Protein AF-A0A6S7JLN2-F1 (afdb_monomer_lite)

Radius of gyration: 27.9 Å; chains: 1; bounding box: 58×45×77 Å

Secondary structure (DSSP, 8-state):
-----------GGGS-SS-THHHHHH-SSHHHHHHHHIIIIIPPTT------TTTTS-S----HHHHHHHHHHHHHHT---EETTTT-PPEETTEE-SEEETTTTEEEEEE-HHHHT-TTTS-TTPBPTTT-SBHHHHHHHHHHHHHHHHTTT-EEEEEEHHHHHHHHHH-HHHHHHHHH----PPP-GGGGG-S----S--S--PPPTT-----------

pLDDT: mean 77.89, std 19.36, range [20.47, 96.56]

Organism: Paramuricea clavata (NCBI:txid317549)

Sequence (221 aa):
MWISFDVVALNFASCSVTSPTLTFEKCLTIASACNLVFLTNFLKENTIAILPPHCYHPGIKQSNNALKRLSYTAEKNDLYIQHKRNGGEKTVGQYSLDGYDEETHTAYEFHGCFWHGFLKCYARDTVNKVSENTMHDLHQAAMEKTQYLKDRGLHVVEMWECDMKKELQHDEDMKQYFEDYDVVDPLEPRHAFYGGRTNATKLFHECKEDEKIRHVVSAPK

Structure (mmCIF, N/CA/C/O backbone):
data_AF-A0A6S7JLN2-F1
#
_entry.id   AF-A0A6S7JLN2-F1
#
loop_
_atom_site.group_PDB
_atom_site.id
_atom_site.type_symbol
_atom_site.label_atom_id
_atom_site.label_alt_id
_atom_site.label_comp_id
_atom_site.label_asym_id
_atom_site.label_entity_id
_atom_site.label_seq_id
_atom_site.pdbx_PDB_ins_code
_atom_site.Cartn_x
_atom_site.Cartn_y
_atom_site.Cartn_z
_atom_site.occupancy
_atom_site.B_iso_or_equiv
_atom_site.auth_seq_id
_atom_site.auth_comp_id
_atom_site.auth_asym_id
_atom_site.auth_atom_id
_atom_site.pdbx_PDB_model_num
ATOM 1 N N . MET A 1 1 ? -29.190 13.120 11.783 1.00 28.33 1 MET A N 1
ATOM 2 C CA . MET A 1 1 ? -30.109 12.260 12.554 1.00 28.33 1 MET A CA 1
ATOM 3 C C . MET A 1 1 ? -29.589 12.223 13.980 1.00 28.33 1 MET A C 1
ATOM 5 O O . MET A 1 1 ? -28.596 11.562 14.243 1.00 28.33 1 MET A O 1
ATOM 9 N N . TRP A 1 2 ? -30.147 13.064 14.850 1.00 20.47 2 TRP A N 1
ATOM 10 C CA . TRP A 1 2 ? -29.725 13.159 16.246 1.00 20.47 2 TRP A CA 1
ATOM 11 C C . TRP A 1 2 ? -30.315 11.964 16.983 1.00 20.47 2 TRP A C 1
ATOM 13 O O . TRP A 1 2 ? -31.523 11.905 17.196 1.00 20.47 2 TRP A O 1
ATOM 23 N N . ILE A 1 3 ? -29.479 10.977 17.296 1.00 25.02 3 ILE A N 1
ATOM 24 C CA . ILE A 1 3 ? -29.878 9.888 18.181 1.00 25.02 3 ILE A CA 1
ATOM 25 C C . ILE A 1 3 ? -29.926 10.503 19.575 1.00 25.02 3 ILE A C 1
ATOM 27 O O . ILE A 1 3 ? -28.894 10.744 20.202 1.00 25.02 3 ILE A O 1
ATOM 31 N N . SER A 1 4 ? -31.141 10.831 20.010 1.00 23.09 4 SER A N 1
ATOM 32 C CA . SER A 1 4 ? -31.437 11.089 21.410 1.00 23.09 4 SER A CA 1
ATOM 33 C C . SER A 1 4 ? -31.076 9.808 22.153 1.00 23.09 4 SER A C 1
ATOM 35 O O . SER A 1 4 ? -31.782 8.806 22.059 1.00 23.09 4 SER A O 1
ATOM 37 N N . PHE A 1 5 ? -29.927 9.800 22.825 1.00 29.05 5 PHE A N 1
ATOM 38 C CA . PHE A 1 5 ? -29.695 8.833 23.883 1.00 29.05 5 PHE A CA 1
ATOM 39 C C . PHE A 1 5 ? -30.607 9.264 25.021 1.00 29.05 5 PHE A C 1
ATOM 41 O O . PHE A 1 5 ? -30.215 10.052 25.883 1.00 29.05 5 PHE A O 1
ATOM 48 N N . ASP A 1 6 ? -31.846 8.773 24.993 1.00 25.28 6 ASP A N 1
ATOM 49 C CA . ASP A 1 6 ? -32.590 8.605 26.226 1.00 25.28 6 ASP A CA 1
ATOM 50 C C . ASP A 1 6 ? -31.644 7.860 27.154 1.00 25.28 6 ASP A C 1
ATOM 52 O O . ASP A 1 6 ? -31.207 6.740 26.866 1.00 25.28 6 ASP A O 1
ATOM 56 N N . VAL A 1 7 ? -31.238 8.543 28.221 1.00 35.31 7 VAL A N 1
ATOM 57 C CA . VAL A 1 7 ? -30.534 7.942 29.341 1.00 35.31 7 VAL A CA 1
ATOM 58 C C . VAL A 1 7 ? -31.539 6.968 29.935 1.00 35.31 7 VAL A C 1
ATOM 60 O O . VAL A 1 7 ? -32.248 7.272 30.890 1.00 35.31 7 VAL A O 1
ATOM 63 N N . VAL A 1 8 ? -31.641 5.790 29.316 1.00 30.75 8 VAL A N 1
ATOM 64 C CA . VAL A 1 8 ? -32.123 4.590 29.965 1.00 30.75 8 VAL A CA 1
ATOM 65 C C . VAL A 1 8 ? -31.262 4.543 31.201 1.00 30.75 8 VAL A C 1
ATOM 67 O O . VAL A 1 8 ? -30.045 4.371 31.106 1.00 30.75 8 VAL A O 1
ATOM 70 N N . ALA A 1 9 ? -31.886 4.834 32.339 1.00 37.84 9 ALA A N 1
ATOM 71 C CA . ALA A 1 9 ? -31.310 4.596 33.636 1.00 37.84 9 ALA A CA 1
ATOM 72 C C . ALA A 1 9 ? -30.809 3.157 33.579 1.00 37.84 9 ALA A C 1
ATOM 74 O O . ALA A 1 9 ? -31.597 2.212 33.640 1.00 37.84 9 ALA A O 1
ATOM 75 N N . LEU A 1 10 ? -29.506 3.000 33.333 1.00 37.44 10 LEU A N 1
ATOM 76 C CA . LEU A 1 10 ? -28.810 1.743 33.482 1.00 37.44 10 LEU A CA 1
ATOM 77 C C . LEU A 1 10 ? -29.085 1.398 34.930 1.00 37.44 10 LEU A C 1
ATOM 79 O O . LEU A 1 10 ? -28.555 2.028 35.843 1.00 37.44 10 LEU A O 1
ATOM 83 N N . ASN A 1 11 ? -30.049 0.505 35.125 1.00 36.19 11 ASN A N 1
ATOM 84 C CA . ASN A 1 11 ? -30.464 0.054 36.428 1.00 36.19 11 ASN A CA 1
ATOM 85 C C . ASN A 1 11 ? -29.271 -0.742 36.956 1.00 36.19 11 ASN A C 1
ATOM 87 O O . ASN A 1 11 ? -29.181 -1.954 36.785 1.00 36.19 11 ASN A O 1
ATOM 91 N N . PHE A 1 12 ? -28.330 -0.041 37.594 1.00 39.66 12 PHE A N 1
ATOM 92 C CA . PHE A 1 12 ? -27.159 -0.607 38.267 1.00 39.66 12 PHE A CA 1
ATOM 93 C C . PHE A 1 12 ? -27.559 -1.604 39.373 1.00 39.66 12 PHE A C 1
ATOM 95 O O . PHE A 1 12 ? -26.699 -2.256 39.954 1.00 39.66 12 PHE A O 1
ATOM 102 N N . ALA A 1 13 ? -28.860 -1.770 39.633 1.00 37.09 13 ALA A N 1
ATOM 103 C CA . ALA A 1 13 ? -29.444 -2.784 40.497 1.00 37.09 13 ALA A CA 1
ATOM 104 C C . ALA A 1 13 ? -29.166 -4.235 40.056 1.00 37.09 13 ALA A C 1
ATOM 106 O O . ALA A 1 13 ? -29.230 -5.123 40.901 1.00 37.09 13 ALA A O 1
ATOM 107 N N . SER A 1 14 ? -28.851 -4.505 38.781 1.00 36.16 14 SER A N 1
ATOM 108 C CA . SER A 1 14 ? -28.530 -5.873 38.334 1.00 36.16 14 SER A CA 1
ATOM 109 C C . SER A 1 14 ? -27.047 -6.235 38.450 1.00 36.16 14 SER A C 1
ATOM 111 O O . SER A 1 14 ? -26.691 -7.394 38.246 1.00 36.16 14 SER A O 1
ATOM 113 N N . CYS A 1 15 ? -26.175 -5.283 38.799 1.00 37.69 15 CYS A N 1
ATOM 114 C CA . CYS A 1 15 ? -24.853 -5.628 39.299 1.00 37.69 15 CYS A CA 1
ATOM 115 C C . CYS A 1 15 ? -25.045 -6.144 40.722 1.00 37.69 15 CYS A C 1
ATOM 117 O O . CYS A 1 15 ? -25.168 -5.363 41.661 1.00 37.69 15 CYS A O 1
ATOM 119 N N . SER A 1 16 ? -25.033 -7.462 40.896 1.00 37.59 16 SER A N 1
ATOM 120 C CA . SER A 1 16 ? -24.937 -8.144 42.191 1.00 37.59 16 SER A CA 1
ATOM 121 C C . SER A 1 16 ? -23.573 -7.923 42.868 1.00 37.59 16 SER A C 1
ATOM 123 O O . SER A 1 16 ? -23.006 -8.824 43.478 1.00 37.59 16 SER A O 1
ATOM 125 N N . VAL A 1 17 ? -23.032 -6.710 42.761 1.00 41.47 17 VAL A N 1
ATOM 126 C CA . VAL A 1 17 ? -22.012 -6.176 43.648 1.00 41.47 17 VAL A CA 1
ATOM 127 C C . VAL A 1 17 ? -22.802 -5.424 44.699 1.00 41.47 17 VAL A C 1
ATOM 129 O O . VAL A 1 17 ? -23.437 -4.412 44.422 1.00 41.47 17 VAL A O 1
ATOM 132 N N . THR A 1 18 ? -22.827 -5.982 45.900 1.00 37.97 18 THR A N 1
ATOM 133 C CA . THR A 1 18 ? -23.433 -5.393 47.091 1.00 37.97 18 THR A CA 1
ATOM 134 C C . THR A 1 18 ? -23.190 -3.875 47.135 1.00 37.97 18 THR A C 1
ATOM 136 O O . THR A 1 18 ? -22.065 -3.435 47.366 1.00 37.97 18 THR A O 1
ATOM 139 N N . SER A 1 19 ? -24.258 -3.098 46.925 1.00 40.59 19 SER A N 1
ATOM 140 C CA . SER A 1 19 ? -24.365 -1.626 46.951 1.00 40.59 19 SER A CA 1
ATOM 141 C C . SER A 1 19 ? -24.100 -0.860 45.622 1.00 40.59 19 SER A C 1
ATOM 143 O O . SER A 1 19 ? -22.969 -0.805 45.139 1.00 40.59 19 SER A O 1
ATOM 145 N N . PRO A 1 20 ? -25.117 -0.155 45.070 1.00 45.88 20 PRO A N 1
ATOM 146 C CA . PRO A 1 20 ? -24.974 0.770 43.929 1.00 45.88 20 PRO A CA 1
ATOM 147 C C . PRO A 1 20 ? -24.031 1.956 44.196 1.00 45.88 20 PRO A C 1
ATOM 149 O O . PRO A 1 20 ? -23.558 2.616 43.274 1.00 45.88 20 PRO A O 1
ATOM 152 N N . THR A 1 21 ? -23.761 2.241 45.469 1.00 49.34 21 THR A N 1
ATOM 153 C CA . THR A 1 21 ? -22.841 3.285 45.933 1.00 49.34 21 THR A CA 1
ATOM 154 C C . THR A 1 21 ? -21.383 2.976 45.598 1.00 49.34 21 THR A C 1
ATOM 156 O O . THR A 1 21 ? -20.615 3.895 45.325 1.00 49.34 21 THR A O 1
ATOM 159 N N . LEU A 1 22 ? -2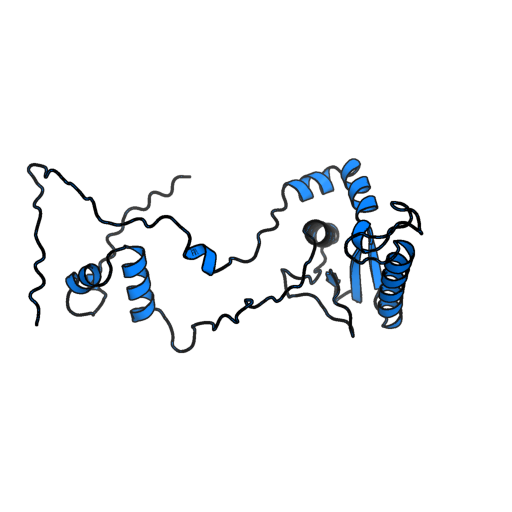1.005 1.695 45.517 1.00 50.03 22 LEU A N 1
ATOM 160 C CA . LEU A 1 22 ? -19.613 1.293 45.305 1.00 50.03 22 LEU A CA 1
ATOM 161 C C . LEU A 1 22 ? -19.088 1.652 43.905 1.00 50.03 22 LEU A C 1
ATOM 163 O O . LEU A 1 22 ? -17.891 1.882 43.725 1.00 50.03 22 LEU A O 1
ATOM 167 N N . THR A 1 23 ? -19.969 1.680 42.899 1.00 53.66 23 THR A N 1
ATOM 168 C CA . THR A 1 23 ? -19.584 1.985 41.516 1.00 53.66 23 THR A CA 1
ATOM 169 C C . THR A 1 23 ? -19.177 3.448 41.380 1.00 53.66 23 THR A C 1
ATOM 171 O O . THR A 1 23 ? -18.144 3.724 40.784 1.00 53.66 23 THR A O 1
ATOM 174 N N . PHE A 1 24 ? -19.911 4.379 41.994 1.00 57.00 24 PHE A N 1
ATOM 175 C CA . PHE A 1 24 ? -19.565 5.806 41.972 1.00 57.00 24 PHE A CA 1
ATOM 176 C C . PHE A 1 24 ? -18.435 6.177 42.946 1.00 57.00 24 PHE A C 1
ATOM 178 O O . PHE A 1 24 ? -17.744 7.165 42.719 1.00 57.00 24 PHE A O 1
ATOM 185 N N . GLU A 1 25 ? -18.191 5.374 43.989 1.00 61.84 25 GLU A N 1
ATOM 186 C CA . GLU A 1 25 ? -17.000 5.516 44.843 1.00 61.84 25 GLU A CA 1
ATOM 187 C C . GLU A 1 25 ? -15.704 5.119 44.120 1.00 61.84 25 GLU A C 1
ATOM 189 O O . GLU A 1 25 ? -14.660 5.732 44.338 1.00 61.84 25 GLU A O 1
ATOM 194 N N . LYS A 1 26 ? -15.751 4.099 43.251 1.00 63.56 26 LYS A N 1
ATOM 195 C CA . LYS A 1 26 ? -14.571 3.594 42.524 1.00 63.56 26 LYS A CA 1
ATOM 196 C C . LYS A 1 26 ? -14.386 4.215 41.139 1.00 63.56 26 LYS A C 1
ATOM 198 O O . LYS A 1 26 ? -13.261 4.263 40.642 1.00 63.56 26 LYS A O 1
ATOM 203 N N . CYS A 1 27 ? -15.463 4.678 40.511 1.00 70.44 27 CYS A N 1
ATOM 204 C CA . CYS A 1 27 ? -15.465 5.181 39.143 1.00 70.44 27 CYS A CA 1
ATOM 205 C C . CYS A 1 27 ? -15.955 6.632 39.109 1.00 70.44 27 CYS A C 1
ATOM 207 O O . CYS A 1 27 ? -17.150 6.901 39.168 1.00 70.44 27 CYS A O 1
ATOM 209 N N . LEU A 1 28 ? -15.021 7.573 38.945 1.00 70.94 28 LEU A N 1
ATOM 210 C CA . LEU A 1 28 ? -15.327 9.008 38.827 1.00 70.94 28 LEU A CA 1
ATOM 211 C C . LEU A 1 28 ? -15.995 9.380 37.493 1.00 70.94 28 LEU A C 1
ATOM 213 O O . LEU A 1 28 ? -16.620 10.430 37.378 1.00 70.94 28 LEU A O 1
ATOM 217 N N . THR A 1 29 ? -15.848 8.541 36.466 1.00 67.31 29 THR A N 1
ATOM 218 C CA . THR A 1 29 ? -16.372 8.802 35.121 1.00 67.31 29 THR A CA 1
ATOM 219 C C . THR A 1 29 ? -17.320 7.696 34.676 1.00 67.31 29 THR A C 1
ATOM 221 O O . THR A 1 29 ? -17.136 6.528 35.025 1.00 67.31 29 THR A O 1
ATOM 224 N N . ILE A 1 30 ? -18.296 8.054 33.835 1.00 73.69 30 ILE A N 1
ATOM 225 C CA . ILE A 1 30 ? -19.209 7.092 33.194 1.00 73.69 30 ILE A CA 1
ATOM 226 C C . ILE A 1 30 ? -18.406 6.032 32.431 1.00 73.69 30 ILE A C 1
ATOM 228 O O . ILE A 1 30 ? -18.684 4.846 32.556 1.00 73.69 30 ILE A O 1
ATOM 232 N N . ALA A 1 31 ? -17.348 6.437 31.720 1.00 73.88 31 ALA A N 1
ATOM 233 C CA . ALA A 1 31 ? -16.459 5.509 31.024 1.00 73.88 31 ALA A CA 1
ATOM 234 C C . ALA A 1 31 ? -15.811 4.486 31.977 1.00 73.88 31 ALA A C 1
ATOM 236 O O . ALA A 1 31 ? -15.748 3.302 31.656 1.00 73.88 31 ALA A O 1
ATOM 237 N N . SER A 1 32 ? -15.373 4.917 33.166 1.00 73.19 32 SER A N 1
ATOM 238 C CA . 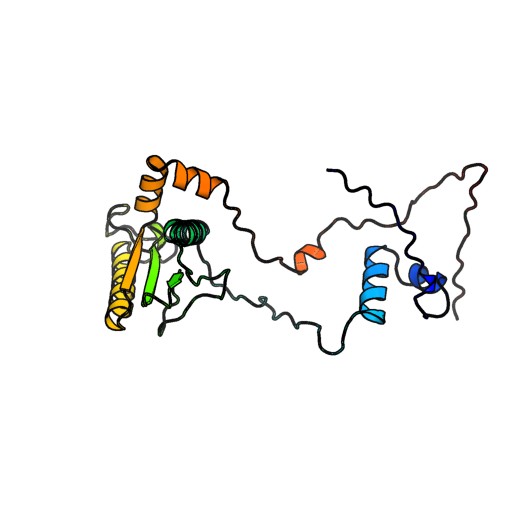SER A 1 32 ? -14.810 4.019 34.180 1.00 73.19 32 SER A CA 1
ATOM 239 C C . SER A 1 32 ? -15.859 3.050 34.729 1.00 73.19 32 SER A C 1
ATOM 241 O O . SER A 1 32 ? -15.564 1.863 34.858 1.00 73.19 32 SER A O 1
ATOM 243 N N . ALA A 1 33 ? -17.086 3.522 34.975 1.00 78.75 33 ALA A N 1
ATOM 244 C CA . ALA A 1 33 ? -18.186 2.678 35.436 1.00 78.75 33 ALA A CA 1
ATOM 245 C C . ALA A 1 33 ? -18.573 1.630 34.380 1.00 78.75 33 ALA A C 1
ATOM 247 O O . ALA A 1 33 ? -18.658 0.444 34.695 1.00 78.75 33 ALA A O 1
ATOM 248 N N . CYS A 1 34 ? -18.727 2.042 33.116 1.00 78.56 34 CYS A N 1
ATOM 249 C CA . CYS A 1 34 ? -19.003 1.137 32.000 1.00 78.56 34 CYS A CA 1
ATOM 250 C C . CYS A 1 34 ? -17.890 0.096 31.825 1.00 78.56 34 CYS A C 1
ATOM 252 O O . CYS A 1 34 ? -18.183 -1.088 31.669 1.00 78.56 34 CYS A O 1
ATOM 254 N N . ASN A 1 35 ? -16.620 0.511 31.905 1.00 81.38 35 ASN A N 1
ATOM 255 C CA . ASN A 1 35 ? -15.489 -0.410 31.808 1.00 81.38 35 ASN A CA 1
ATOM 256 C C . ASN A 1 35 ? -15.470 -1.414 32.973 1.00 81.38 35 ASN A C 1
ATOM 258 O O . ASN A 1 35 ? -15.266 -2.601 32.749 1.00 81.38 35 ASN A O 1
ATOM 262 N N . LEU A 1 36 ? -15.741 -0.977 34.208 1.00 81.38 36 LEU A N 1
ATOM 263 C CA . LEU A 1 36 ? -15.809 -1.871 35.369 1.00 81.38 36 LEU A CA 1
ATOM 264 C C . LEU A 1 36 ? -16.924 -2.915 35.221 1.00 81.38 36 LEU A C 1
ATOM 266 O O . LEU A 1 36 ? -16.703 -4.097 35.483 1.00 81.38 36 LEU A O 1
ATOM 270 N N . VAL A 1 37 ? -18.109 -2.487 34.781 1.00 83.50 37 VAL A N 1
ATOM 271 C CA . VAL A 1 37 ? -19.247 -3.377 34.510 1.00 83.50 37 VAL A CA 1
ATOM 272 C C . VAL A 1 37 ? -18.896 -4.382 33.413 1.00 83.50 37 VAL A C 1
ATOM 274 O O . VAL A 1 37 ? -19.158 -5.571 33.577 1.00 83.50 37 VAL A O 1
ATOM 277 N N . PHE A 1 38 ? -18.260 -3.934 32.327 1.00 82.06 38 PHE A N 1
ATOM 278 C CA . PHE A 1 38 ? -17.800 -4.812 31.253 1.00 82.06 38 PHE A CA 1
ATOM 279 C C . PHE A 1 38 ? -16.799 -5.859 31.756 1.00 82.06 38 PHE A C 1
ATOM 281 O O . PHE A 1 38 ? -17.017 -7.053 31.557 1.00 82.06 38 PHE A O 1
ATOM 288 N N . LEU A 1 39 ? -15.755 -5.427 32.470 1.00 79.06 39 LEU A N 1
ATOM 289 C CA . LEU A 1 39 ? -14.717 -6.307 33.018 1.00 79.06 39 LEU A CA 1
ATOM 290 C C . LEU A 1 39 ? -15.262 -7.329 34.024 1.00 79.06 39 LEU A C 1
ATOM 292 O O . LEU A 1 39 ? -14.720 -8.424 34.119 1.00 79.06 39 LEU A O 1
ATOM 296 N N . THR A 1 40 ? -16.312 -6.977 34.769 1.00 80.19 40 THR A N 1
ATOM 297 C CA . THR A 1 40 ? -16.855 -7.825 35.843 1.00 80.19 40 THR A CA 1
ATOM 298 C C . THR A 1 40 ? -17.925 -8.793 35.338 1.00 80.19 40 THR A C 1
ATOM 300 O O . THR A 1 40 ? -17.965 -9.937 35.776 1.00 80.19 40 THR A O 1
ATOM 303 N N . ASN A 1 41 ? -18.798 -8.343 34.429 1.00 83.06 41 ASN A N 1
ATOM 304 C CA . ASN A 1 41 ? -20.003 -9.092 34.057 1.00 83.06 41 ASN A CA 1
ATOM 305 C C . ASN A 1 41 ? -19.967 -9.674 32.638 1.00 83.06 41 ASN A C 1
ATOM 307 O O . ASN A 1 41 ? -20.717 -10.605 32.354 1.00 83.06 41 ASN A O 1
ATOM 311 N N . PHE A 1 42 ? -19.163 -9.112 31.729 1.00 82.69 42 PHE A N 1
ATOM 312 C CA . PHE A 1 42 ? -19.243 -9.424 30.295 1.00 82.69 42 PHE A CA 1
ATOM 313 C C . PHE A 1 42 ? -17.933 -9.941 29.693 1.00 82.69 42 PHE A C 1
ATOM 315 O O . PHE A 1 42 ? -17.969 -10.639 28.676 1.00 82.69 42 PHE A O 1
ATOM 322 N N . LEU A 1 43 ? -16.782 -9.620 30.290 1.00 84.75 43 LEU A N 1
ATOM 323 C CA . LEU A 1 43 ? -15.492 -10.089 29.805 1.00 84.75 43 LEU A CA 1
ATOM 324 C C . LEU A 1 43 ? -15.347 -11.596 30.059 1.00 84.75 43 LEU A C 1
ATOM 326 O O . LEU A 1 43 ? -15.362 -12.057 31.197 1.00 84.75 43 LEU A O 1
ATOM 330 N N . LYS A 1 44 ? -15.180 -12.360 28.979 1.00 88.25 44 LYS A N 1
ATOM 331 C CA . LYS A 1 44 ? -14.924 -13.800 29.044 1.00 88.25 44 LYS A CA 1
ATOM 332 C C . LYS A 1 44 ? -13.462 -14.060 29.416 1.00 88.25 44 LYS A C 1
ATOM 334 O O . LYS A 1 44 ? -12.569 -13.275 29.092 1.00 88.25 44 LYS A O 1
ATOM 339 N N . GLU A 1 45 ? -13.204 -15.183 30.079 1.00 83.56 45 GLU A N 1
ATOM 340 C CA . GLU A 1 45 ? -11.834 -15.585 30.400 1.00 83.56 45 GLU A CA 1
ATOM 341 C C . GLU A 1 45 ? -10.985 -15.724 29.129 1.00 83.56 45 GLU A C 1
ATOM 343 O O . GLU A 1 45 ? -11.445 -16.232 28.107 1.00 83.56 45 GLU A O 1
ATOM 348 N N . ASN A 1 46 ? -9.728 -15.276 29.206 1.00 80.31 46 ASN A N 1
ATOM 349 C CA . ASN A 1 46 ? -8.731 -15.382 28.135 1.00 80.31 46 ASN A CA 1
ATOM 350 C C . ASN A 1 46 ? -9.106 -14.703 26.801 1.00 80.31 46 ASN A C 1
ATOM 352 O O . ASN A 1 46 ? -8.529 -15.033 25.769 1.00 80.31 46 ASN A O 1
ATOM 356 N N . THR A 1 47 ? -10.027 -13.728 26.798 1.00 82.50 47 THR A N 1
ATOM 357 C CA . THR A 1 47 ? -10.384 -12.977 25.575 1.00 82.50 47 THR A CA 1
ATOM 358 C C . THR A 1 47 ? -9.711 -11.610 25.451 1.00 82.50 47 THR A C 1
ATOM 360 O O . THR A 1 47 ? -9.992 -10.877 24.504 1.00 82.50 47 THR A O 1
ATOM 363 N N . ILE A 1 48 ? -8.839 -11.228 26.390 1.00 78.44 48 ILE A N 1
ATOM 364 C CA . ILE A 1 48 ? -8.053 -9.994 26.261 1.00 78.44 48 ILE A CA 1
ATOM 365 C C . ILE A 1 48 ? -6.907 -10.247 25.282 1.00 78.44 48 ILE A C 1
ATOM 367 O O . ILE A 1 48 ? -6.015 -11.052 25.537 1.00 78.44 48 ILE A O 1
ATOM 371 N N . ALA A 1 49 ? -6.920 -9.517 24.172 1.00 70.06 49 ALA A N 1
ATOM 372 C CA . ALA A 1 49 ? -5.871 -9.585 23.172 1.00 70.06 49 ALA A CA 1
ATOM 373 C C . ALA A 1 49 ? -4.598 -8.886 23.692 1.00 70.06 49 ALA A C 1
ATOM 375 O O . ALA A 1 49 ? -4.635 -7.709 24.061 1.00 70.06 49 ALA A O 1
ATOM 376 N N . ILE A 1 50 ? -3.463 -9.593 23.712 1.00 72.50 50 ILE A N 1
ATOM 377 C CA . ILE A 1 50 ? -2.167 -9.001 24.067 1.00 72.50 50 ILE A CA 1
ATOM 378 C C . ILE A 1 50 ? -1.653 -8.235 22.851 1.00 72.50 50 ILE A C 1
ATOM 380 O O . ILE A 1 50 ? -1.220 -8.829 21.867 1.00 72.50 50 ILE A O 1
ATOM 384 N N . LEU A 1 51 ? -1.694 -6.906 22.922 1.00 63.22 51 LEU A N 1
ATOM 385 C CA . LEU A 1 51 ? -1.152 -6.055 21.869 1.00 63.22 51 LEU A CA 1
ATOM 386 C C . LEU A 1 51 ? 0.385 -6.093 21.917 1.00 63.22 51 LEU A C 1
ATOM 388 O O . LEU A 1 51 ? 0.961 -5.655 22.918 1.00 63.22 51 LEU A O 1
ATOM 392 N N . PRO A 1 52 ? 1.075 -6.563 20.863 1.00 66.94 52 PRO A N 1
ATOM 393 C CA . PRO A 1 52 ? 2.526 -6.445 20.792 1.00 66.94 52 PRO A CA 1
ATOM 394 C C . PRO A 1 52 ? 2.943 -4.961 20.674 1.00 66.94 52 PRO A C 1
ATOM 396 O O . PRO A 1 52 ? 2.125 -4.121 20.279 1.00 66.94 52 PRO A O 1
ATOM 399 N N . PRO A 1 53 ? 4.214 -4.609 20.964 1.00 57.69 53 PRO A N 1
ATOM 400 C CA . PRO A 1 53 ? 4.719 -3.226 20.955 1.00 57.69 53 PRO A CA 1
ATOM 401 C C . PRO A 1 53 ? 4.517 -2.441 19.644 1.00 57.69 53 PRO A C 1
ATOM 403 O O . PRO A 1 53 ? 4.651 -1.220 19.643 1.00 57.69 53 PRO A O 1
ATOM 406 N N . HIS A 1 54 ? 4.156 -3.117 18.548 1.00 56.59 54 HIS A N 1
ATOM 407 C CA . HIS A 1 54 ? 3.919 -2.537 17.221 1.00 56.59 54 HIS A CA 1
ATOM 408 C C . HIS A 1 54 ? 2.538 -2.879 16.636 1.00 56.59 54 HIS A C 1
ATOM 410 O O . HIS A 1 54 ? 2.349 -2.790 15.424 1.00 56.59 54 HIS A O 1
ATOM 416 N N . CYS A 1 55 ? 1.576 -3.270 17.484 1.00 58.16 55 CYS A N 1
ATOM 417 C CA . CYS A 1 55 ? 0.265 -3.782 17.066 1.00 58.16 55 CYS A CA 1
ATOM 418 C C . CYS A 1 55 ? 0.378 -5.025 16.153 1.00 58.16 55 CYS A C 1
ATOM 420 O O . CYS A 1 55 ? 1.462 -5.537 15.884 1.00 58.16 55 CYS A O 1
ATOM 422 N N . TYR A 1 56 ? -0.755 -5.558 15.690 1.00 58.53 56 TYR A N 1
ATOM 423 C CA . TYR A 1 56 ? -0.788 -6.785 14.877 1.00 58.53 56 TYR A CA 1
ATOM 424 C C . TYR A 1 56 ? -0.270 -6.621 13.435 1.00 58.53 56 TYR A C 1
ATOM 426 O O . TYR A 1 56 ? -0.280 -7.588 12.683 1.00 58.53 56 TYR A O 1
ATOM 434 N N . HIS A 1 57 ? 0.166 -5.423 13.028 1.00 55.56 57 HIS A N 1
ATOM 435 C CA . HIS A 1 57 ? 0.543 -5.127 11.642 1.00 55.56 57 HIS A CA 1
ATOM 436 C C . HIS A 1 57 ? 1.845 -4.313 11.607 1.00 55.56 57 HIS A C 1
ATOM 438 O O . HIS A 1 57 ? 1.804 -3.081 11.571 1.00 55.56 57 HIS A O 1
ATOM 444 N N . PRO A 1 58 ? 3.014 -4.970 11.636 1.00 48.09 58 PRO A N 1
ATOM 445 C CA . PRO A 1 58 ? 4.285 -4.270 11.564 1.00 48.09 58 PRO A CA 1
ATOM 446 C C . PRO A 1 58 ? 4.486 -3.690 10.159 1.00 48.09 58 PRO A C 1
ATOM 448 O O . PRO A 1 58 ? 4.547 -4.427 9.185 1.00 48.09 58 PRO A O 1
ATOM 451 N N . GLY A 1 59 ? 4.613 -2.364 10.061 1.00 53.97 59 GLY A N 1
ATOM 452 C CA . GLY A 1 59 ? 5.487 -1.668 9.102 1.00 53.97 59 GLY A CA 1
ATOM 453 C C . GLY A 1 59 ? 5.226 -1.773 7.592 1.00 53.97 59 GLY A C 1
ATOM 454 O O . GLY A 1 59 ? 5.854 -1.020 6.851 1.00 53.97 59 GLY A O 1
ATOM 455 N N . ILE A 1 60 ? 4.327 -2.634 7.113 1.00 56.12 60 ILE A N 1
ATOM 456 C CA . ILE A 1 60 ? 4.027 -2.759 5.683 1.00 56.12 60 ILE A CA 1
ATOM 457 C C . ILE A 1 60 ? 3.280 -1.502 5.244 1.00 56.12 60 ILE A C 1
ATOM 459 O O . ILE A 1 60 ? 2.149 -1.252 5.668 1.00 56.12 60 ILE A O 1
ATOM 463 N N . LYS A 1 61 ? 3.917 -0.668 4.427 1.00 64.06 61 LYS A N 1
ATOM 464 C CA . LYS A 1 61 ? 3.317 0.554 3.889 1.00 64.06 61 LYS A CA 1
ATOM 465 C C . LYS A 1 61 ? 2.760 0.249 2.506 1.00 64.06 61 LYS A C 1
ATOM 467 O O . LYS A 1 61 ? 3.518 0.191 1.548 1.00 64.06 61 LYS A O 1
ATOM 472 N N . GLN A 1 62 ? 1.444 0.106 2.417 1.00 71.00 62 GLN A N 1
ATOM 473 C CA . GLN A 1 62 ? 0.743 0.110 1.139 1.00 71.00 62 GLN A CA 1
ATOM 474 C C . GLN A 1 62 ? 0.259 1.534 0.858 1.00 71.00 62 GLN A C 1
ATOM 476 O O . GLN A 1 62 ? -0.157 2.241 1.779 1.00 71.00 62 GLN A O 1
ATOM 481 N N . SER A 1 63 ? 0.329 1.980 -0.395 1.00 81.81 63 SER A N 1
ATOM 482 C CA . SER A 1 63 ? -0.158 3.315 -0.750 1.00 81.81 63 SER A CA 1
ATOM 483 C C . SER A 1 63 ? -1.692 3.358 -0.796 1.00 81.81 63 SER A C 1
ATOM 485 O O . SER A 1 63 ? -2.332 2.422 -1.275 1.00 81.81 63 SER A O 1
ATOM 487 N N . ASN A 1 64 ? -2.295 4.469 -0.358 1.00 85.81 64 ASN A N 1
ATOM 488 C CA . ASN A 1 64 ? -3.748 4.666 -0.467 1.00 85.81 64 ASN A CA 1
ATOM 489 C C . ASN A 1 64 ? -4.223 4.605 -1.926 1.00 85.81 64 ASN A C 1
ATOM 491 O O . ASN A 1 64 ? -5.309 4.109 -2.201 1.00 85.81 64 ASN A O 1
ATOM 495 N N . ASN A 1 65 ? -3.390 5.063 -2.864 1.00 88.25 65 ASN A N 1
ATOM 496 C CA . ASN A 1 65 ? -3.679 4.984 -4.294 1.00 88.25 65 ASN A CA 1
ATOM 497 C C . ASN A 1 65 ? -3.690 3.537 -4.804 1.00 88.25 65 ASN A C 1
ATOM 499 O O . ASN A 1 65 ? -4.574 3.192 -5.581 1.00 88.25 65 ASN A O 1
ATOM 503 N N . ALA A 1 66 ? -2.763 2.690 -4.339 1.00 89.38 66 ALA A N 1
ATOM 504 C CA . ALA A 1 66 ? -2.770 1.262 -4.657 1.00 89.38 66 ALA A CA 1
ATOM 505 C C . ALA A 1 66 ? -4.058 0.604 -4.154 1.00 89.38 66 ALA A C 1
ATOM 507 O O . ALA A 1 66 ? -4.736 -0.062 -4.924 1.00 89.38 66 ALA A O 1
ATOM 508 N N . LEU A 1 67 ? -4.441 0.864 -2.899 1.00 89.88 67 LEU A N 1
ATOM 509 C CA . LEU A 1 67 ? -5.691 0.353 -2.330 1.00 89.88 67 LEU A CA 1
ATOM 510 C C . LEU A 1 67 ? -6.910 0.774 -3.153 1.00 89.88 67 LEU A C 1
ATOM 512 O O . LEU A 1 67 ? -7.688 -0.082 -3.555 1.00 89.88 67 LEU A O 1
ATOM 516 N N . LYS A 1 68 ? -7.047 2.069 -3.465 1.00 91.75 68 LYS A N 1
ATOM 517 C CA . LYS A 1 68 ? -8.153 2.577 -4.292 1.00 91.75 68 LYS A CA 1
ATOM 518 C C . LYS A 1 68 ? -8.188 1.915 -5.667 1.00 91.75 68 LYS A C 1
ATOM 520 O O . LYS A 1 68 ? -9.250 1.503 -6.123 1.00 91.75 68 LYS A O 1
ATOM 525 N N . ARG A 1 69 ? -7.028 1.770 -6.316 1.00 92.44 69 ARG A N 1
ATOM 526 C CA . ARG A 1 69 ? -6.932 1.134 -7.634 1.00 92.44 69 ARG A CA 1
ATOM 527 C C . ARG A 1 69 ? -7.320 -0.341 -7.592 1.00 92.44 69 ARG A C 1
ATOM 529 O O . ARG A 1 69 ? -8.032 -0.789 -8.489 1.00 92.44 69 ARG A O 1
ATOM 536 N N . LEU A 1 70 ? -6.869 -1.080 -6.581 1.00 92.75 70 LEU A N 1
ATOM 537 C CA . LEU A 1 70 ? -7.198 -2.495 -6.416 1.00 92.75 70 LEU A CA 1
ATOM 538 C C . LEU A 1 70 ? -8.691 -2.679 -6.147 1.00 92.75 70 LEU A C 1
ATOM 540 O O . LEU A 1 70 ? -9.315 -3.484 -6.826 1.00 92.75 70 LEU A O 1
ATOM 544 N N . SER A 1 71 ? -9.275 -1.882 -5.249 1.00 92.12 71 SER A N 1
ATOM 545 C CA . SER A 1 71 ? -10.711 -1.929 -4.948 1.00 92.12 71 SER A CA 1
ATOM 546 C C . SER A 1 71 ? -11.568 -1.599 -6.171 1.00 92.12 71 SER A C 1
ATOM 548 O O . SER A 1 71 ? -12.479 -2.351 -6.500 1.00 92.12 71 SER A O 1
ATOM 550 N N . TYR A 1 72 ? -11.211 -0.552 -6.923 1.00 92.81 72 TYR A N 1
ATOM 551 C CA . TYR A 1 72 ? -11.887 -0.221 -8.180 1.00 92.81 72 TYR A CA 1
ATOM 552 C C . TYR A 1 72 ? -11.792 -1.359 -9.210 1.00 92.81 72 TYR A C 1
ATOM 554 O O . TYR A 1 72 ? -12.765 -1.678 -9.883 1.00 92.81 72 TYR A O 1
ATOM 562 N N . THR A 1 73 ? -10.621 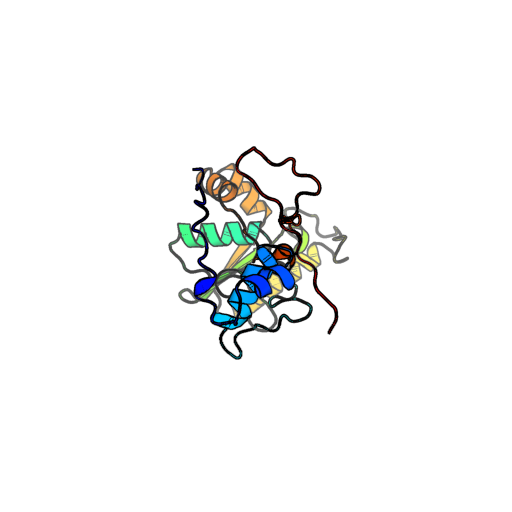-1.993 -9.335 1.00 92.12 73 THR A N 1
ATOM 563 C CA . THR A 1 73 ? -10.405 -3.107 -10.276 1.00 92.12 73 THR A CA 1
ATOM 564 C C . THR A 1 73 ? -11.187 -4.355 -9.866 1.00 92.12 73 THR A C 1
ATOM 566 O O . THR A 1 73 ? -11.736 -5.034 -10.731 1.00 92.12 73 THR A O 1
ATOM 569 N N . ALA A 1 74 ? -11.250 -4.638 -8.563 1.00 92.56 74 ALA A N 1
ATOM 570 C CA . ALA A 1 74 ? -12.039 -5.723 -7.995 1.00 92.56 74 ALA A CA 1
ATOM 571 C C . ALA A 1 74 ? -13.530 -5.528 -8.301 1.00 92.56 74 ALA A C 1
ATOM 573 O O . ALA A 1 74 ? -14.154 -6.416 -8.866 1.00 92.56 74 ALA A O 1
ATOM 574 N N . GLU A 1 75 ? -14.080 -4.342 -8.029 1.00 92.00 75 GLU A N 1
ATOM 575 C CA . GLU A 1 75 ? -15.497 -4.056 -8.280 1.00 92.00 75 GLU A CA 1
ATOM 576 C C . GLU A 1 75 ? -15.846 -4.019 -9.772 1.00 92.00 75 GLU A C 1
ATOM 578 O O . GLU A 1 75 ? -16.856 -4.582 -10.186 1.00 92.00 75 GLU A O 1
ATOM 583 N N . LYS A 1 76 ? -15.002 -3.401 -10.608 1.00 90.88 76 LYS A N 1
ATOM 584 C CA . LYS A 1 76 ? -15.253 -3.279 -12.054 1.00 90.88 76 LYS A CA 1
ATOM 585 C C . LYS A 1 76 ? -15.295 -4.629 -12.768 1.00 90.88 76 LYS A C 1
ATOM 587 O O . LYS A 1 76 ? -16.036 -4.779 -13.736 1.00 90.88 76 LYS A O 1
ATOM 592 N N . ASN A 1 77 ? -14.475 -5.575 -12.319 1.00 90.31 77 ASN A N 1
ATOM 593 C CA . ASN A 1 77 ? -14.353 -6.892 -12.938 1.00 90.31 77 ASN A CA 1
ATOM 594 C C . ASN A 1 77 ? -15.092 -7.995 -12.163 1.00 90.31 77 ASN A C 1
ATOM 596 O O . ASN A 1 77 ? -15.008 -9.147 -12.573 1.00 90.31 77 ASN A O 1
ATOM 600 N N . ASP A 1 78 ? -15.791 -7.649 -11.075 1.00 91.00 78 ASP A N 1
ATOM 601 C CA . ASP A 1 78 ? -16.439 -8.593 -10.152 1.00 91.00 78 ASP A CA 1
ATOM 602 C C . ASP A 1 78 ? -15.472 -9.689 -9.652 1.00 91.00 78 ASP A C 1
ATOM 604 O O . ASP A 1 78 ? -15.743 -10.886 -9.721 1.00 91.00 78 ASP A O 1
ATOM 608 N N . LEU A 1 79 ? -14.289 -9.262 -9.194 1.00 92.19 79 LEU A N 1
ATOM 609 C CA . LEU A 1 79 ? -13.200 -10.127 -8.730 1.00 92.19 79 LEU A CA 1
ATOM 610 C C . LEU A 1 79 ? -12.949 -9.959 -7.234 1.00 92.19 79 LEU A C 1
ATOM 612 O O . LEU A 1 79 ? -13.018 -8.857 -6.687 1.00 92.19 79 LEU A O 1
ATOM 616 N N . TYR A 1 80 ? -12.518 -11.039 -6.583 1.00 91.44 80 TYR A N 1
ATOM 617 C CA . TYR A 1 80 ? -11.968 -10.969 -5.235 1.00 91.44 80 TYR A CA 1
ATOM 618 C C . TYR A 1 80 ? -10.443 -10.831 -5.281 1.00 91.44 80 TYR A C 1
ATOM 620 O O . TYR A 1 80 ? -9.719 -11.792 -5.533 1.00 91.44 80 TYR A O 1
ATOM 628 N N . ILE A 1 81 ? -9.938 -9.630 -4.994 1.00 92.31 81 ILE A N 1
ATOM 629 C CA . ILE A 1 81 ? -8.496 -9.372 -4.915 1.00 92.31 81 ILE A CA 1
ATOM 630 C C . ILE A 1 81 ? -8.085 -9.336 -3.445 1.00 92.31 81 ILE A C 1
ATOM 632 O O . ILE A 1 81 ? -8.458 -8.417 -2.724 1.00 92.31 81 ILE A O 1
ATOM 636 N N . GLN A 1 82 ? -7.287 -10.299 -2.991 1.00 90.75 82 GLN A N 1
ATOM 637 C CA . GLN A 1 82 ? -6.668 -10.282 -1.669 1.00 90.75 82 GLN A CA 1
ATOM 638 C C . GLN A 1 82 ? -5.614 -9.169 -1.595 1.00 90.75 82 GLN A C 1
ATOM 640 O O . GLN A 1 82 ? -4.659 -9.152 -2.364 1.00 90.75 82 GLN A O 1
ATOM 645 N N . HIS A 1 83 ? -5.755 -8.263 -0.636 1.00 87.31 83 HIS A N 1
ATOM 646 C CA . HIS A 1 83 ? -4.815 -7.190 -0.333 1.00 87.31 83 HIS A CA 1
ATOM 647 C C . HIS A 1 83 ? -4.752 -6.954 1.184 1.00 87.31 83 HIS A C 1
ATOM 649 O O . HIS A 1 83 ? -5.465 -7.568 1.986 1.00 87.31 83 HIS A O 1
ATOM 655 N N . LYS A 1 84 ? -3.918 -6.002 1.613 1.00 82.12 84 LYS A N 1
ATOM 656 C CA . LYS A 1 84 ? -3.637 -5.724 3.031 1.00 82.12 84 LYS A CA 1
ATOM 657 C C . LYS A 1 84 ? -4.875 -5.594 3.936 1.00 82.12 84 LYS A C 1
ATOM 659 O O . LYS A 1 84 ? -4.783 -5.891 5.124 1.00 82.12 84 LYS A O 1
ATOM 664 N N . ARG A 1 85 ? -6.021 -5.141 3.412 1.00 79.44 85 ARG A N 1
ATOM 665 C CA . ARG A 1 85 ? -7.214 -4.798 4.210 1.00 79.44 85 ARG A CA 1
ATOM 666 C C . ARG A 1 85 ? -8.332 -5.844 4.211 1.00 79.44 85 ARG A C 1
ATOM 668 O O . ARG A 1 85 ? -9.233 -5.710 5.028 1.00 79.44 85 ARG A O 1
ATOM 675 N N . ASN A 1 86 ? -8.282 -6.872 3.366 1.00 80.25 86 ASN A N 1
ATOM 676 C CA . ASN A 1 86 ? -9.331 -7.903 3.293 1.00 80.25 86 ASN A CA 1
ATOM 677 C C . ASN A 1 86 ? -8.814 -9.335 3.540 1.00 80.25 86 ASN A C 1
ATOM 679 O O . ASN A 1 86 ? -9.543 -10.299 3.348 1.00 80.25 86 ASN A O 1
ATOM 683 N N . GLY A 1 87 ? -7.573 -9.484 4.010 1.00 75.38 87 GLY A N 1
ATOM 684 C CA . GLY A 1 87 ? -6.967 -10.795 4.277 1.00 75.38 87 GLY A CA 1
ATOM 685 C C . GLY A 1 87 ? -5.448 -10.782 4.448 1.00 75.38 87 GLY A C 1
ATOM 686 O O . GLY A 1 87 ? -4.845 -11.844 4.585 1.00 75.38 87 GLY A O 1
ATOM 687 N N . GLY A 1 88 ? -4.824 -9.598 4.431 1.00 81.88 88 GLY A N 1
ATOM 688 C CA . GLY A 1 88 ? -3.371 -9.449 4.440 1.00 81.88 88 GLY A CA 1
ATOM 689 C C . GLY A 1 88 ? -2.775 -9.591 3.039 1.00 81.88 88 GLY A C 1
ATOM 690 O O . GLY A 1 88 ? -3.441 -10.026 2.104 1.00 81.88 88 GLY A O 1
ATOM 691 N N . GLU A 1 89 ? -1.516 -9.194 2.883 1.00 84.88 89 GLU A N 1
ATOM 692 C CA . GLU A 1 89 ? -0.799 -9.337 1.612 1.00 84.88 89 GLU A CA 1
ATOM 693 C C . GLU A 1 89 ? -0.323 -10.781 1.418 1.00 84.88 89 GLU A C 1
ATOM 695 O O . GLU A 1 89 ? 0.180 -11.416 2.350 1.00 84.88 89 GLU A O 1
ATOM 700 N N . LYS A 1 90 ? -0.454 -11.299 0.193 1.00 88.25 90 LYS A N 1
ATOM 701 C CA . LYS A 1 90 ? 0.111 -12.596 -0.188 1.00 88.25 90 LYS A CA 1
ATOM 702 C C . LYS A 1 90 ? 1.620 -12.443 -0.384 1.00 88.25 90 LYS A C 1
ATOM 704 O O . LYS A 1 90 ? 2.071 -11.560 -1.112 1.00 88.25 90 LYS A O 1
ATOM 709 N N . THR A 1 91 ? 2.401 -13.330 0.225 1.00 89.56 91 THR A N 1
ATOM 710 C CA . THR A 1 91 ? 3.856 -13.380 0.032 1.00 89.56 91 THR A CA 1
ATOM 711 C C . THR A 1 91 ? 4.230 -14.511 -0.919 1.00 89.56 91 THR A C 1
ATOM 713 O O . THR A 1 91 ? 3.816 -15.656 -0.733 1.00 89.56 91 THR A O 1
ATOM 716 N N . VAL A 1 92 ? 5.051 -14.200 -1.921 1.00 88.25 92 VAL A N 1
ATOM 717 C CA . VAL A 1 92 ? 5.612 -15.157 -2.877 1.00 88.25 92 VAL A CA 1
ATOM 718 C C . VAL A 1 92 ? 7.136 -15.107 -2.782 1.00 88.25 92 VAL A C 1
ATOM 720 O O . VAL A 1 92 ? 7.804 -14.208 -3.296 1.00 88.25 92 VAL A O 1
ATOM 723 N N . GLY A 1 93 ? 7.709 -16.098 -2.098 1.00 88.94 93 GLY A N 1
ATOM 724 C CA . GLY A 1 93 ? 9.134 -16.120 -1.766 1.00 88.94 93 GLY A CA 1
ATOM 725 C C . GLY A 1 93 ? 9.525 -14.940 -0.880 1.00 88.94 93 GLY A C 1
ATOM 726 O O . GLY A 1 93 ? 9.066 -14.862 0.253 1.00 88.94 93 GLY A O 1
ATOM 727 N N . GLN A 1 94 ? 10.373 -14.041 -1.385 1.00 87.88 94 GLN A N 1
ATOM 728 C CA . GLN A 1 94 ? 10.841 -12.869 -0.631 1.00 87.88 94 GLN A CA 1
ATOM 729 C C . GLN A 1 94 ? 9.986 -11.608 -0.827 1.00 87.88 94 GLN A C 1
ATOM 731 O O . GLN A 1 94 ? 10.257 -10.593 -0.190 1.00 87.88 94 GLN A O 1
ATOM 736 N N . TYR A 1 95 ? 8.994 -11.643 -1.720 1.00 89.50 95 TYR A N 1
ATOM 737 C CA . TYR A 1 95 ? 8.213 -10.465 -2.082 1.00 89.50 95 TYR A CA 1
ATOM 738 C C . TYR A 1 95 ? 6.771 -10.566 -1.593 1.00 89.50 95 TYR A C 1
ATOM 740 O O . TYR A 1 95 ? 6.127 -11.601 -1.763 1.00 89.50 95 TYR A O 1
ATOM 748 N N . SER A 1 96 ? 6.255 -9.468 -1.044 1.00 89.50 96 SER A N 1
ATOM 749 C CA . SER A 1 96 ? 4.819 -9.273 -0.825 1.00 89.50 96 SER A CA 1
ATOM 750 C C . SER A 1 96 ? 4.178 -8.625 -2.050 1.00 89.50 96 SER A C 1
ATOM 752 O O . SER A 1 96 ? 4.787 -7.753 -2.683 1.00 89.50 96 SER A O 1
ATOM 754 N N . LEU A 1 97 ? 2.973 -9.084 -2.379 1.00 91.25 97 LEU A N 1
ATOM 755 C CA . LEU A 1 97 ? 2.153 -8.573 -3.474 1.00 91.25 97 LEU A CA 1
ATOM 756 C C . LEU A 1 97 ? 1.202 -7.487 -2.965 1.00 91.25 97 LEU A C 1
ATOM 758 O O . LEU A 1 97 ? 0.628 -7.638 -1.884 1.00 91.25 97 LEU A O 1
ATOM 762 N N . ASP A 1 98 ? 0.986 -6.435 -3.758 1.00 91.12 98 ASP A N 1
ATOM 763 C CA . ASP A 1 98 ? 0.003 -5.395 -3.421 1.00 91.12 98 ASP A CA 1
ATOM 764 C C . ASP A 1 98 ? -1.436 -5.935 -3.475 1.00 91.12 98 ASP A C 1
ATOM 766 O O . ASP A 1 98 ? -2.268 -5.585 -2.632 1.00 91.12 98 ASP A O 1
ATOM 770 N N . GLY A 1 99 ? -1.719 -6.788 -4.464 1.00 93.06 99 GLY A N 1
ATOM 771 C CA . GLY A 1 99 ? -2.983 -7.495 -4.629 1.00 93.06 99 GLY A CA 1
ATOM 772 C C . GLY A 1 99 ? -2.784 -8.871 -5.265 1.00 93.06 99 GLY A C 1
ATOM 773 O O . GLY A 1 99 ? -1.893 -9.059 -6.093 1.00 93.06 99 GLY A O 1
ATOM 774 N N . TYR A 1 100 ? -3.609 -9.843 -4.895 1.00 95.00 100 TYR A N 1
ATOM 775 C CA . TYR A 1 100 ? -3.546 -11.196 -5.439 1.00 95.00 100 TYR A CA 1
ATOM 776 C C . TYR A 1 100 ? -4.939 -11.796 -5.607 1.00 95.00 100 TYR A C 1
ATOM 778 O O . TYR A 1 100 ? -5.738 -11.791 -4.677 1.00 95.00 100 TYR A O 1
ATOM 786 N N . ASP A 1 101 ? -5.212 -12.329 -6.788 1.00 94.31 101 ASP A N 1
ATOM 787 C CA . ASP A 1 101 ? -6.415 -13.096 -7.088 1.00 94.31 101 ASP A CA 1
ATOM 788 C C . ASP A 1 101 ? -6.045 -14.582 -7.207 1.00 94.31 101 ASP A C 1
ATOM 790 O O . ASP A 1 101 ? -5.251 -14.977 -8.067 1.00 94.31 101 ASP A O 1
ATOM 794 N N . GLU A 1 102 ? -6.600 -15.396 -6.308 1.00 91.56 102 GLU A N 1
ATOM 795 C CA . GLU A 1 102 ? -6.330 -16.834 -6.230 1.00 91.56 102 GLU A CA 1
ATOM 796 C C . GLU A 1 102 ? -7.019 -17.610 -7.362 1.00 91.56 102 GLU A C 1
ATOM 798 O O . GLU A 1 102 ? -6.490 -18.634 -7.783 1.00 91.56 102 GLU A O 1
ATOM 803 N N . GLU A 1 103 ? -8.152 -17.133 -7.893 1.00 91.00 103 GLU A N 1
ATOM 804 C CA . GLU A 1 103 ? -8.892 -17.850 -8.942 1.00 91.00 103 GLU A CA 1
ATOM 805 C C . GLU A 1 103 ? -8.173 -17.776 -10.288 1.00 91.00 103 GLU A C 1
ATOM 807 O O . GLU A 1 103 ? -8.054 -18.773 -11.002 1.00 91.00 103 GLU A O 1
ATOM 812 N N . THR A 1 104 ? -7.661 -16.593 -10.630 1.00 92.06 104 THR A N 1
ATOM 813 C CA . THR A 1 104 ? -6.956 -16.367 -11.898 1.00 92.06 104 THR A CA 1
ATOM 814 C C . THR A 1 104 ? -5.437 -16.496 -11.785 1.00 92.06 104 THR A C 1
ATOM 816 O O . THR A 1 104 ? -4.740 -16.351 -12.790 1.00 92.06 104 THR A O 1
ATOM 819 N N . HIS A 1 105 ? -4.907 -16.759 -10.584 1.00 93.44 105 HIS A N 1
ATOM 820 C CA . HIS A 1 105 ? -3.474 -16.693 -10.273 1.00 93.44 105 HIS A CA 1
ATOM 821 C C . HIS A 1 105 ? -2.828 -15.374 -10.741 1.00 93.44 105 HIS A C 1
ATOM 823 O O . HIS A 1 105 ? -1.693 -15.349 -11.238 1.00 93.44 105 HIS A O 1
ATOM 829 N N . THR A 1 106 ? -3.561 -14.266 -10.581 1.00 95.50 106 THR A N 1
ATOM 830 C CA . THR A 1 106 ? -3.114 -12.935 -10.998 1.00 95.50 106 THR A CA 1
ATOM 831 C C . THR A 1 106 ? -2.543 -12.158 -9.817 1.00 95.50 106 THR A C 1
ATOM 833 O O . THR A 1 106 ? -3.220 -11.908 -8.823 1.00 95.50 106 THR A O 1
ATOM 836 N N . ALA A 1 107 ? -1.290 -11.731 -9.941 1.00 95.44 107 ALA A N 1
ATOM 837 C CA . ALA A 1 107 ? -0.649 -10.769 -9.059 1.00 95.44 107 ALA A CA 1
ATOM 838 C C . ALA A 1 107 ? -0.837 -9.351 -9.613 1.00 95.44 107 ALA A C 1
ATOM 840 O O . ALA A 1 107 ? -0.462 -9.062 -10.749 1.00 95.44 107 ALA A O 1
ATOM 841 N N . TYR A 1 108 ? -1.384 -8.457 -8.798 1.00 94.88 108 TYR A N 1
ATOM 842 C CA . TYR A 1 108 ? -1.517 -7.039 -9.106 1.00 94.88 108 TYR A CA 1
ATOM 843 C C . TYR A 1 108 ? -0.425 -6.264 -8.369 1.00 94.88 108 TYR A C 1
ATOM 845 O O . TYR A 1 108 ? -0.335 -6.327 -7.144 1.00 94.88 108 TYR A O 1
ATOM 853 N N . GLU A 1 109 ? 0.388 -5.524 -9.116 1.00 94.75 109 GLU A N 1
ATOM 854 C CA . GLU A 1 109 ? 1.523 -4.754 -8.599 1.00 94.75 109 GLU A CA 1
ATOM 855 C C . GLU A 1 109 ? 1.333 -3.270 -8.914 1.00 94.75 109 GLU A C 1
ATOM 857 O O . GLU A 1 109 ? 1.154 -2.881 -10.073 1.00 94.75 109 GLU A O 1
ATOM 862 N N . PHE A 1 110 ? 1.357 -2.427 -7.880 1.00 94.56 110 PHE A N 1
ATOM 863 C CA . PHE A 1 110 ? 1.211 -0.986 -8.033 1.00 94.56 110 PHE A CA 1
ATOM 864 C C . PHE A 1 110 ? 2.551 -0.278 -7.840 1.00 94.56 110 PHE A C 1
ATOM 866 O O . PHE A 1 110 ? 3.088 -0.153 -6.737 1.00 94.56 110 PHE A O 1
ATOM 873 N N . HIS A 1 111 ? 3.068 0.296 -8.920 1.00 93.81 111 HIS A N 1
ATOM 874 C CA . HIS A 1 111 ? 4.359 0.961 -8.917 1.00 93.81 111 HIS A CA 1
ATOM 875 C C . HIS A 1 111 ? 4.213 2.480 -8.803 1.00 93.81 111 HIS A C 1
ATOM 877 O O . HIS A 1 111 ? 3.933 3.199 -9.768 1.00 93.81 111 HIS A O 1
ATOM 883 N N . GLY A 1 112 ? 4.479 2.995 -7.599 1.00 92.50 112 GLY A N 1
ATOM 884 C CA . GLY A 1 112 ? 4.722 4.423 -7.386 1.00 92.50 112 GLY A CA 1
ATOM 885 C C . GLY A 1 112 ? 5.948 4.878 -8.178 1.00 92.50 112 GLY A C 1
ATOM 886 O O . GLY A 1 112 ? 7.038 4.341 -7.962 1.00 92.50 112 GLY A O 1
ATOM 887 N N . CYS A 1 113 ? 5.799 5.866 -9.067 1.00 92.69 113 CYS A N 1
ATOM 888 C CA . CYS A 1 113 ? 6.853 6.232 -10.024 1.00 92.69 113 CYS A CA 1
ATOM 889 C C . CYS A 1 113 ? 8.138 6.692 -9.330 1.00 92.69 113 CYS A C 1
ATOM 891 O O . CYS A 1 113 ? 9.227 6.408 -9.821 1.00 92.69 113 CYS A O 1
ATOM 893 N N . PHE A 1 114 ? 8.004 7.379 -8.192 1.00 92.12 114 PHE A N 1
ATOM 894 C CA . PHE A 1 114 ? 9.125 7.834 -7.371 1.00 92.12 114 PHE A CA 1
ATOM 895 C C . PHE A 1 114 ? 9.897 6.668 -6.736 1.00 92.12 114 PHE A C 1
ATOM 897 O O . PHE A 1 114 ? 11.122 6.688 -6.713 1.00 92.12 114 PHE A O 1
ATOM 904 N N . TRP A 1 115 ? 9.192 5.647 -6.245 1.00 91.06 115 TRP A N 1
ATOM 905 C CA . TRP A 1 115 ? 9.783 4.522 -5.509 1.00 91.06 115 TRP A CA 1
ATOM 906 C C . TRP A 1 115 ? 10.322 3.415 -6.416 1.00 91.06 115 TRP A C 1
ATOM 908 O O . TRP A 1 115 ? 11.260 2.728 -6.038 1.00 91.06 115 TRP A O 1
ATOM 918 N N . HIS A 1 116 ? 9.747 3.267 -7.611 1.00 92.69 116 HIS A N 1
ATOM 919 C CA . HIS A 1 116 ? 10.061 2.185 -8.549 1.00 92.69 116 HIS A CA 1
ATOM 920 C C . HIS A 1 116 ? 10.725 2.679 -9.840 1.00 92.69 116 HIS A C 1
ATOM 922 O O . HIS A 1 116 ? 10.850 1.926 -10.797 1.00 92.69 116 HIS A O 1
ATOM 928 N N . GLY A 1 117 ? 11.140 3.948 -9.908 1.00 91.69 117 GLY A N 1
ATOM 929 C CA . GLY A 1 117 ? 12.031 4.378 -10.984 1.00 91.69 117 GLY A CA 1
ATOM 930 C C . GLY A 1 117 ? 11.387 4.580 -12.358 1.00 91.69 117 GLY A C 1
ATOM 931 O O . GLY A 1 117 ? 12.046 4.328 -13.361 1.00 91.69 117 GLY A O 1
ATOM 932 N N . PHE A 1 118 ? 10.121 5.002 -12.474 1.00 93.75 118 PHE A N 1
ATOM 933 C CA . PHE A 1 118 ? 9.478 4.998 -13.800 1.00 93.75 118 PHE A CA 1
ATOM 934 C C . PHE A 1 118 ? 10.190 5.909 -14.811 1.00 93.75 118 PHE A C 1
ATOM 936 O O . PHE A 1 118 ? 10.172 7.136 -14.685 1.00 93.75 118 PHE A O 1
ATOM 943 N N . LEU A 1 119 ? 10.761 5.310 -15.860 1.00 90.44 119 LEU A N 1
ATOM 944 C CA . LEU A 1 119 ? 11.656 6.000 -16.796 1.00 90.44 119 LEU A CA 1
ATOM 945 C C . LEU A 1 119 ? 10.950 7.012 -17.711 1.00 90.44 119 LEU A C 1
ATOM 947 O O . LEU A 1 119 ? 11.613 7.836 -18.334 1.00 90.44 119 LEU A O 1
ATOM 951 N N . LYS A 1 120 ? 9.610 6.989 -17.795 1.00 91.12 120 LYS A N 1
ATOM 952 C CA . LYS A 1 120 ? 8.851 8.061 -18.471 1.00 91.12 120 LYS A CA 1
ATOM 953 C C . LYS A 1 120 ? 8.699 9.309 -17.598 1.00 91.12 120 LYS A C 1
ATOM 955 O O . LYS A 1 120 ? 8.467 10.390 -18.129 1.00 91.12 120 LYS A O 1
ATOM 960 N N . CYS A 1 121 ? 8.775 9.162 -16.275 1.00 90.81 121 CYS A N 1
ATOM 961 C CA . CYS A 1 121 ? 8.629 10.267 -15.327 1.00 90.81 121 CYS A CA 1
ATOM 962 C C . CYS A 1 121 ? 9.973 10.853 -14.894 1.00 90.81 121 CYS A C 1
ATOM 964 O O . CYS A 1 121 ? 10.035 12.035 -14.567 1.00 90.81 121 CYS A O 1
ATOM 966 N N . TYR A 1 122 ? 11.030 10.042 -14.883 1.00 92.81 122 TYR A N 1
ATOM 967 C CA . TYR A 1 122 ? 12.341 10.436 -14.384 1.00 92.81 122 TYR A CA 1
ATOM 968 C C . TYR A 1 122 ? 13.451 10.005 -15.340 1.00 92.81 122 TYR A C 1
ATOM 970 O O . TYR A 1 122 ? 13.389 8.933 -15.939 1.00 92.81 122 TYR A O 1
ATOM 978 N N . ALA A 1 123 ? 14.494 10.829 -15.453 1.00 93.81 123 ALA A N 1
ATOM 979 C CA . ALA A 1 123 ? 15.692 10.454 -16.193 1.00 93.81 123 ALA A CA 1
ATOM 980 C C . ALA A 1 123 ? 16.449 9.343 -15.450 1.00 93.81 123 ALA A C 1
ATOM 982 O O . ALA A 1 123 ? 16.489 9.343 -14.219 1.00 93.81 123 ALA A O 1
ATOM 983 N N . ARG A 1 124 ? 17.086 8.440 -16.204 1.00 93.00 124 ARG A N 1
ATOM 984 C CA . ARG A 1 124 ? 17.807 7.264 -15.683 1.00 93.00 124 ARG A CA 1
ATOM 985 C C . ARG A 1 124 ? 18.777 7.596 -14.551 1.00 93.00 124 ARG A C 1
ATOM 987 O O . ARG A 1 124 ? 18.701 6.979 -13.496 1.00 93.00 124 ARG A O 1
ATOM 994 N N . ASP A 1 125 ? 19.604 8.616 -14.759 1.00 93.94 125 ASP A N 1
ATOM 995 C CA . ASP A 1 125 ? 20.678 9.005 -13.836 1.00 93.94 125 ASP A CA 1
ATOM 996 C C . ASP A 1 125 ? 20.183 9.874 -12.666 1.00 93.94 125 ASP A C 1
ATOM 998 O O . ASP A 1 125 ? 20.968 10.339 -11.842 1.00 93.94 125 ASP A O 1
ATOM 1002 N N . THR A 1 126 ? 18.871 10.126 -12.583 1.00 93.94 126 THR A N 1
ATOM 1003 C CA . THR A 1 126 ? 18.287 10.836 -11.441 1.00 93.94 126 THR A CA 1
ATOM 1004 C C . THR A 1 126 ? 18.448 9.972 -10.198 1.00 93.94 126 THR A C 1
ATOM 1006 O O . THR A 1 126 ? 18.082 8.802 -10.214 1.00 93.94 126 THR A O 1
ATOM 1009 N N . VAL A 1 127 ? 18.949 10.545 -9.108 1.00 93.50 127 VAL A N 1
ATOM 1010 C CA . VAL A 1 127 ? 19.086 9.836 -7.830 1.00 93.50 127 VAL A CA 1
ATOM 1011 C C . VAL A 1 127 ? 17.842 10.060 -6.978 1.00 93.50 127 VAL A C 1
ATOM 1013 O O . VAL A 1 127 ? 17.421 11.201 -6.751 1.00 93.50 127 VAL A O 1
ATOM 1016 N N . ASN A 1 128 ? 17.247 8.974 -6.488 1.00 93.12 128 ASN A N 1
ATOM 1017 C CA . ASN A 1 128 ? 16.177 9.049 -5.506 1.00 93.12 128 ASN A CA 1
ATOM 1018 C C . ASN A 1 128 ? 16.769 9.447 -4.144 1.00 93.12 128 ASN A C 1
ATOM 1020 O O . ASN A 1 128 ? 17.634 8.768 -3.603 1.00 93.12 128 ASN A O 1
ATOM 1024 N N . LYS A 1 129 ? 16.281 10.547 -3.561 1.00 91.38 129 LYS A N 1
ATOM 1025 C CA . LYS A 1 129 ? 16.828 11.111 -2.313 1.00 91.38 129 LYS A CA 1
ATOM 1026 C C . LYS A 1 129 ? 16.576 10.269 -1.058 1.00 91.38 129 LYS A C 1
ATOM 1028 O O . LYS A 1 129 ? 17.144 10.576 -0.020 1.00 91.38 129 LYS A O 1
ATOM 1033 N N . VAL A 1 130 ? 15.677 9.288 -1.122 1.00 89.62 130 VAL A N 1
ATOM 1034 C CA . VAL A 1 130 ? 15.328 8.424 0.013 1.00 89.62 130 VAL A CA 1
ATOM 1035 C C . VAL A 1 130 ? 16.100 7.112 -0.047 1.00 89.62 130 VAL A C 1
ATOM 1037 O O . VAL A 1 130 ? 16.594 6.661 0.978 1.00 89.62 130 VAL A O 1
ATOM 1040 N N . SER A 1 131 ? 16.193 6.496 -1.227 1.00 87.44 131 SER A N 1
ATOM 1041 C CA . SER A 1 131 ? 16.900 5.222 -1.401 1.00 87.44 131 SER A CA 1
ATOM 1042 C C . SER A 1 131 ? 18.366 5.373 -1.802 1.00 87.44 131 SER A C 1
ATOM 1044 O O . SER A 1 131 ? 19.061 4.369 -1.842 1.00 87.44 131 SER A O 1
ATOM 1046 N N . GLU A 1 132 ? 18.805 6.574 -2.190 1.00 92.19 132 GLU A N 1
ATOM 1047 C CA . GLU A 1 132 ? 20.149 6.899 -2.714 1.00 92.19 132 GLU A CA 1
ATOM 1048 C C . GLU A 1 132 ? 20.563 6.152 -4.000 1.00 92.19 132 GLU A C 1
ATOM 1050 O O . GLU A 1 132 ? 21.607 6.434 -4.580 1.00 92.19 132 GLU A O 1
ATOM 1055 N N . ASN A 1 133 ? 19.705 5.267 -4.506 1.00 92.69 133 ASN A N 1
ATOM 1056 C CA . ASN A 1 133 ? 19.841 4.595 -5.796 1.00 92.69 133 ASN A CA 1
ATOM 1057 C C . ASN A 1 133 ? 19.393 5.478 -6.969 1.00 92.69 133 ASN A C 1
ATOM 1059 O O . ASN A 1 133 ? 18.578 6.398 -6.808 1.00 92.69 133 ASN A O 1
ATOM 1063 N N . THR A 1 134 ? 19.871 5.159 -8.174 1.00 94.88 134 THR A N 1
ATOM 1064 C CA . THR A 1 134 ? 19.374 5.812 -9.388 1.00 94.88 134 THR A CA 1
ATOM 1065 C C . THR A 1 134 ? 17.962 5.332 -9.726 1.00 94.88 134 THR A C 1
ATOM 1067 O O . THR A 1 134 ? 17.549 4.225 -9.372 1.00 94.88 134 THR A O 1
ATOM 1070 N N . MET A 1 135 ? 17.199 6.152 -10.450 1.00 95.44 135 MET A N 1
ATOM 1071 C CA . MET A 1 135 ? 15.884 5.747 -10.952 1.00 95.44 135 MET A CA 1
ATOM 1072 C C . MET A 1 135 ? 15.997 4.557 -11.909 1.00 95.44 135 MET A C 1
ATOM 1074 O O . MET A 1 135 ? 15.067 3.759 -11.989 1.00 95.44 135 MET A O 1
ATOM 1078 N N . HIS A 1 136 ? 17.133 4.397 -12.597 1.00 95.62 136 HIS A N 1
ATOM 1079 C CA . HIS A 1 136 ? 17.392 3.206 -13.397 1.00 95.62 136 HIS A CA 1
ATOM 1080 C C . HIS A 1 136 ? 17.487 1.936 -12.545 1.00 95.62 136 HIS A C 1
ATOM 1082 O O . HIS A 1 136 ? 16.815 0.961 -12.874 1.00 95.62 136 HIS A O 1
ATOM 1088 N N . ASP A 1 137 ? 18.237 1.969 -11.442 1.00 95.12 137 ASP A N 1
ATOM 1089 C CA . ASP A 1 137 ? 18.399 0.811 -10.552 1.00 95.12 137 ASP A CA 1
ATOM 1090 C C . ASP A 1 137 ? 17.060 0.412 -9.918 1.00 95.12 137 ASP A C 1
ATOM 1092 O O . ASP A 1 137 ? 16.698 -0.763 -9.889 1.00 95.12 137 ASP A O 1
ATOM 1096 N N . LEU A 1 138 ? 16.274 1.400 -9.469 1.00 95.56 138 LEU A N 1
ATOM 1097 C CA . LEU A 1 138 ? 14.934 1.164 -8.917 1.00 95.56 138 LEU A CA 1
ATOM 1098 C C . LEU A 1 138 ? 13.999 0.516 -9.943 1.00 95.56 138 LEU A C 1
ATOM 1100 O O . LEU A 1 138 ? 13.251 -0.404 -9.612 1.00 95.56 138 LEU A O 1
ATOM 1104 N N . HIS A 1 139 ? 14.062 0.973 -11.194 1.00 95.88 139 HIS A N 1
ATOM 1105 C CA . HIS A 1 139 ? 13.296 0.381 -12.283 1.00 95.88 139 HIS A CA 1
ATOM 1106 C C . HIS A 1 139 ? 13.736 -1.052 -12.568 1.00 95.88 139 HIS A C 1
ATOM 1108 O O . HIS A 1 139 ? 12.893 -1.921 -12.762 1.00 95.88 139 HIS A O 1
ATOM 1114 N N . GLN A 1 140 ? 15.044 -1.314 -12.610 1.00 96.12 140 GLN A N 1
ATOM 1115 C CA . GLN A 1 140 ? 15.560 -2.665 -12.823 1.00 96.12 140 GLN A CA 1
ATOM 1116 C C . GLN A 1 140 ? 15.093 -3.612 -11.718 1.00 96.12 140 GLN A C 1
ATOM 1118 O O . GLN A 1 140 ? 14.532 -4.655 -12.037 1.00 96.12 140 GLN A O 1
ATOM 1123 N N . ALA A 1 141 ? 15.190 -3.207 -10.450 1.00 94.50 141 ALA A N 1
ATOM 1124 C CA . ALA A 1 141 ? 14.702 -4.000 -9.324 1.00 94.50 141 ALA A CA 1
ATOM 1125 C C . ALA A 1 141 ? 13.189 -4.296 -9.411 1.00 94.50 141 ALA A C 1
ATOM 1127 O O . ALA A 1 141 ? 12.755 -5.409 -9.107 1.00 94.50 141 ALA A O 1
ATOM 1128 N N . ALA A 1 142 ? 12.375 -3.329 -9.857 1.00 94.00 142 ALA A N 1
ATOM 1129 C CA . ALA A 1 142 ? 10.944 -3.545 -10.084 1.00 94.00 142 ALA A CA 1
ATOM 1130 C C . ALA A 1 142 ? 10.693 -4.583 -11.193 1.00 94.00 142 ALA A C 1
ATOM 1132 O O . ALA A 1 142 ? 9.902 -5.506 -11.010 1.00 94.00 142 ALA A O 1
ATOM 1133 N N . MET A 1 143 ? 11.418 -4.490 -12.311 1.00 95.12 143 MET A N 1
ATOM 1134 C CA . MET A 1 143 ? 11.302 -5.454 -13.412 1.00 95.12 143 MET A CA 1
ATOM 1135 C C . MET A 1 143 ? 11.800 -6.851 -13.025 1.00 95.12 143 MET A C 1
ATOM 1137 O O . MET A 1 143 ? 11.202 -7.845 -13.431 1.00 95.12 143 MET A O 1
ATOM 1141 N N . GLU A 1 144 ? 12.858 -6.945 -12.219 1.00 95.88 144 GLU A N 1
ATOM 1142 C CA . GLU A 1 144 ? 13.354 -8.210 -11.669 1.00 95.88 144 GLU A CA 1
ATOM 1143 C C . GLU A 1 144 ? 12.310 -8.876 -10.768 1.00 95.88 144 GLU A C 1
ATOM 1145 O O . GLU A 1 144 ? 12.066 -10.076 -10.906 1.00 95.88 144 GLU A O 1
ATOM 1150 N N . LYS A 1 145 ? 11.633 -8.105 -9.904 1.00 94.75 145 LYS A N 1
ATOM 1151 C CA . LYS A 1 145 ? 10.495 -8.598 -9.112 1.00 94.75 145 LYS A CA 1
ATOM 1152 C C . LYS A 1 145 ? 9.388 -9.124 -10.030 1.00 94.75 145 LYS A C 1
ATOM 1154 O O . LYS A 1 145 ? 8.937 -10.254 -9.849 1.00 94.75 145 LYS A O 1
ATOM 1159 N N . THR A 1 146 ? 8.977 -8.346 -11.031 1.00 95.06 146 THR A N 1
ATOM 1160 C CA . THR A 1 146 ? 7.948 -8.760 -11.998 1.00 95.06 146 THR A CA 1
ATOM 1161 C C . THR A 1 146 ? 8.330 -10.063 -12.700 1.00 95.06 146 THR A C 1
ATOM 1163 O O . THR A 1 146 ? 7.506 -10.975 -12.799 1.00 95.06 146 THR A O 1
ATOM 1166 N N . GLN A 1 147 ? 9.577 -10.190 -13.159 1.00 96.06 147 GLN A N 1
ATOM 1167 C CA . GLN A 1 147 ? 10.049 -11.403 -13.821 1.00 96.06 147 GLN A CA 1
ATOM 1168 C C . GLN A 1 147 ? 10.051 -12.599 -12.865 1.00 96.06 147 GLN A C 1
ATOM 1170 O O . GLN A 1 147 ? 9.532 -13.657 -13.203 1.00 96.06 147 GLN A O 1
ATOM 1175 N N . TYR A 1 148 ? 10.537 -12.410 -11.638 1.00 96.56 148 TYR A N 1
ATOM 1176 C CA . TYR A 1 148 ? 10.554 -13.437 -10.597 1.00 96.56 148 TYR A CA 1
ATOM 1177 C C . TYR A 1 148 ? 9.158 -14.008 -10.293 1.00 96.56 148 TYR A C 1
ATOM 1179 O O . TYR A 1 148 ? 9.022 -15.204 -10.003 1.00 96.56 148 TYR A O 1
ATOM 1187 N N . LEU A 1 149 ? 8.124 -13.162 -10.331 1.00 95.31 149 LEU A N 1
ATOM 1188 C CA . LEU A 1 149 ? 6.732 -13.573 -10.148 1.00 95.31 149 LEU A CA 1
ATOM 1189 C C . LEU A 1 149 ? 6.213 -14.342 -11.370 1.00 95.31 149 LEU A C 1
ATOM 1191 O O . LEU A 1 149 ? 5.641 -15.421 -11.207 1.00 95.31 149 LEU A O 1
ATOM 1195 N N . LYS A 1 150 ? 6.479 -13.847 -12.585 1.00 95.50 150 LYS A N 1
ATOM 1196 C CA . LYS A 1 150 ? 6.117 -14.531 -13.841 1.00 95.50 150 LYS A CA 1
ATOM 1197 C C . LYS A 1 150 ? 6.758 -15.918 -13.945 1.00 95.50 150 LYS A C 1
ATOM 1199 O O . LYS A 1 150 ? 6.078 -16.877 -14.299 1.00 95.50 150 LYS A O 1
ATOM 1204 N N . ASP A 1 151 ? 8.021 -16.056 -13.545 1.00 95.88 151 ASP A N 1
ATOM 1205 C CA . ASP A 1 151 ? 8.754 -17.332 -13.539 1.00 95.88 151 ASP A CA 1
ATOM 1206 C C . ASP A 1 151 ? 8.127 -18.382 -12.601 1.00 95.88 151 ASP A C 1
ATOM 1208 O O . ASP A 1 151 ? 8.371 -19.579 -12.745 1.00 95.88 151 ASP A O 1
ATOM 1212 N N . ARG A 1 152 ? 7.297 -17.952 -11.642 1.00 94.44 152 ARG A N 1
ATOM 1213 C CA . ARG A 1 152 ? 6.532 -18.826 -10.735 1.00 94.44 152 ARG A CA 1
ATOM 1214 C C . ARG A 1 152 ? 5.131 -19.154 -11.243 1.00 94.44 152 ARG A C 1
ATOM 1216 O O . ARG A 1 152 ? 4.356 -19.761 -10.511 1.00 94.44 152 ARG A O 1
ATOM 1223 N N . GLY A 1 153 ? 4.821 -18.782 -12.483 1.00 94.00 153 GLY A N 1
ATOM 1224 C CA . GLY A 1 153 ? 3.539 -19.059 -13.122 1.00 94.00 153 GLY A CA 1
ATOM 1225 C C . GLY A 1 153 ? 2.431 -18.073 -12.758 1.00 94.00 153 GLY A C 1
ATOM 1226 O O . GLY A 1 153 ? 1.273 -18.357 -13.040 1.00 94.00 153 GLY A O 1
ATOM 1227 N N . LEU A 1 154 ? 2.761 -16.931 -12.146 1.00 94.94 154 LEU A N 1
ATOM 1228 C CA . LEU A 1 154 ? 1.786 -15.880 -11.857 1.00 94.94 154 LEU A CA 1
ATOM 1229 C C . LEU A 1 154 ? 1.569 -15.005 -13.091 1.00 94.94 154 LEU A C 1
ATOM 1231 O O . LEU A 1 154 ? 2.525 -14.580 -13.748 1.00 94.94 154 LEU A O 1
ATOM 1235 N N . HIS A 1 155 ? 0.314 -14.663 -13.361 1.00 95.69 155 HIS A N 1
ATOM 1236 C CA . HIS A 1 155 ? -0.003 -13.586 -14.287 1.00 95.69 155 HIS A CA 1
ATOM 1237 C C . HIS A 1 155 ? 0.197 -12.249 -13.563 1.00 95.69 155 HIS A C 1
ATOM 1239 O O . HIS A 1 155 ? -0.440 -12.006 -12.548 1.00 95.69 155 HIS A O 1
ATOM 1245 N N . VAL A 1 156 ? 1.103 -11.385 -14.029 1.00 95.94 156 VAL A N 1
ATOM 1246 C CA . VAL A 1 156 ? 1.411 -10.121 -13.331 1.00 95.94 156 VAL A CA 1
ATOM 1247 C C . VAL A 1 156 ? 0.814 -8.938 -14.083 1.00 95.94 156 VAL A C 1
ATOM 1249 O O . VAL A 1 156 ? 1.179 -8.692 -15.234 1.00 95.94 156 VAL A O 1
ATOM 1252 N N . VAL A 1 157 ? -0.066 -8.195 -13.414 1.00 95.31 157 VAL A N 1
ATOM 1253 C CA . VAL A 1 157 ? -0.666 -6.947 -13.894 1.00 95.31 157 VAL A CA 1
ATOM 1254 C C . VAL A 1 157 ? 0.011 -5.772 -13.196 1.00 95.31 157 VAL A C 1
ATOM 1256 O O . VAL A 1 157 ? -0.183 -5.539 -12.003 1.00 95.31 157 VAL A O 1
ATOM 1259 N N . GLU A 1 158 ? 0.802 -5.021 -13.957 1.00 94.31 158 GLU A N 1
ATOM 1260 C CA . GLU A 1 158 ? 1.550 -3.862 -13.466 1.00 94.31 158 GLU A CA 1
ATOM 1261 C C . GLU A 1 158 ? 0.751 -2.572 -13.684 1.00 94.31 158 GLU A C 1
ATOM 1263 O O . GLU A 1 158 ? 0.277 -2.290 -14.787 1.00 94.31 158 GLU A O 1
ATOM 1268 N N . MET A 1 159 ? 0.629 -1.757 -12.639 1.00 94.00 159 MET A N 1
ATOM 1269 C CA . MET A 1 159 ? -0.079 -0.478 -12.674 1.00 94.00 159 MET A CA 1
ATOM 1270 C C . MET A 1 159 ? 0.842 0.637 -12.195 1.00 94.00 159 MET A C 1
ATOM 1272 O O . MET A 1 159 ? 1.221 0.694 -11.027 1.00 94.00 159 MET A O 1
ATOM 1276 N N . TRP A 1 160 ? 1.188 1.554 -13.095 1.00 94.88 160 TRP A N 1
ATOM 1277 C CA . TRP A 1 160 ? 2.055 2.683 -12.770 1.00 94.88 160 TRP A CA 1
ATOM 1278 C C . TRP A 1 160 ? 1.249 3.892 -12.313 1.00 94.88 160 TRP A C 1
ATOM 1280 O O . TRP A 1 160 ? 0.254 4.276 -12.929 1.00 94.88 160 TRP A O 1
ATOM 1290 N N . GLU A 1 161 ? 1.728 4.552 -11.261 1.00 94.31 161 GLU A N 1
ATOM 1291 C CA . GLU A 1 161 ? 1.050 5.700 -10.655 1.00 94.31 161 GLU A CA 1
ATOM 1292 C C . GLU A 1 161 ? 0.756 6.824 -11.662 1.00 94.31 161 GLU A C 1
ATOM 1294 O O . GLU A 1 161 ? -0.315 7.427 -11.623 1.00 94.31 161 GLU A O 1
ATOM 1299 N N . CYS A 1 162 ? 1.685 7.130 -12.570 1.00 93.19 162 CYS A N 1
ATOM 1300 C CA . CYS A 1 162 ? 1.477 8.189 -13.555 1.00 93.19 162 CYS A CA 1
ATOM 1301 C C . CYS A 1 162 ? 0.452 7.822 -14.630 1.00 93.19 162 CYS A C 1
ATOM 1303 O O . CYS A 1 162 ? -0.217 8.717 -15.141 1.00 93.19 162 CYS A O 1
ATOM 1305 N N . ASP A 1 163 ? 0.341 6.542 -14.981 1.00 93.69 163 ASP A N 1
ATOM 1306 C CA . ASP A 1 163 ? -0.621 6.078 -15.975 1.00 93.69 163 ASP A CA 1
ATOM 1307 C C . ASP A 1 163 ? -2.018 6.062 -15.344 1.00 93.69 163 ASP A C 1
ATOM 1309 O O . ASP A 1 163 ? -2.937 6.660 -15.895 1.00 93.69 163 ASP A O 1
ATOM 1313 N N . MET A 1 164 ? -2.131 5.596 -14.095 1.00 93.31 164 MET A N 1
ATOM 1314 C CA . MET A 1 164 ? -3.345 5.738 -13.284 1.00 93.31 164 MET A CA 1
ATOM 1315 C C . MET A 1 164 ? -3.790 7.207 -13.151 1.00 93.31 164 MET A C 1
ATOM 1317 O O . MET A 1 164 ? -4.966 7.519 -13.308 1.00 93.31 164 MET A O 1
ATOM 1321 N N . LYS A 1 165 ? -2.861 8.142 -12.898 1.00 92.06 165 LYS A N 1
ATOM 1322 C CA . LYS A 1 165 ? -3.181 9.582 -12.829 1.00 92.06 165 LYS A CA 1
ATOM 1323 C C . LYS A 1 165 ? -3.709 10.142 -14.149 1.00 92.06 165 LYS A C 1
ATOM 1325 O O . LYS A 1 165 ? -4.509 11.069 -14.115 1.00 92.06 165 LYS A O 1
ATOM 1330 N N . LYS A 1 166 ? -3.257 9.623 -15.292 1.00 92.62 166 LYS A N 1
ATOM 1331 C CA . LYS A 1 166 ? -3.790 10.012 -16.606 1.00 92.62 166 LYS A CA 1
ATOM 1332 C C . LYS A 1 166 ? -5.162 9.398 -16.846 1.00 92.62 166 LYS A C 1
ATOM 1334 O O . LYS A 1 166 ? -6.027 10.094 -17.360 1.00 92.62 166 LYS A O 1
ATOM 1339 N N . GLU A 1 167 ? -5.377 8.143 -16.459 1.00 91.56 167 GLU A N 1
ATOM 1340 C CA . GLU A 1 167 ? -6.695 7.497 -16.533 1.00 91.56 167 GLU A CA 1
ATOM 1341 C C . GLU A 1 167 ? -7.737 8.287 -15.734 1.00 91.56 167 GLU A C 1
ATOM 1343 O O . GLU A 1 167 ? -8.774 8.640 -16.281 1.00 91.56 167 GLU A O 1
ATOM 1348 N N . LEU A 1 168 ? -7.402 8.710 -14.511 1.00 91.31 168 LEU A N 1
ATOM 1349 C CA . LEU A 1 168 ? -8.262 9.553 -13.667 1.00 91.31 168 LEU A CA 1
ATOM 1350 C C . LEU A 1 168 ? -8.637 10.914 -14.286 1.00 91.31 168 LEU A C 1
ATOM 1352 O O . LEU A 1 168 ? -9.569 11.557 -13.816 1.00 91.31 168 LEU A O 1
ATOM 1356 N N . GLN A 1 169 ? -7.908 11.390 -15.301 1.00 90.88 169 GLN A N 1
ATOM 1357 C CA . GLN A 1 169 ? -8.260 12.624 -16.019 1.00 90.88 169 GLN A CA 1
ATOM 1358 C C . GLN A 1 169 ? -9.290 12.400 -17.130 1.00 90.88 169 GLN A C 1
ATOM 1360 O O . GLN A 1 169 ? -9.871 13.370 -17.604 1.00 90.88 169 GLN A O 1
ATOM 1365 N N . HIS A 1 170 ? -9.470 11.157 -17.578 1.00 90.12 170 HIS A N 1
ATOM 1366 C CA . HIS A 1 170 ? -10.316 10.815 -18.724 1.00 90.12 170 HIS A CA 1
ATOM 1367 C C . HIS A 1 170 ? -11.498 9.913 -18.339 1.00 90.12 170 HIS A C 1
ATOM 1369 O O . HIS A 1 170 ? -12.483 9.872 -19.070 1.00 90.12 170 HIS A O 1
ATOM 1375 N N . ASP A 1 171 ? -11.401 9.195 -17.218 1.00 91.69 171 ASP A N 1
ATOM 1376 C CA . ASP A 1 171 ? -12.431 8.308 -16.680 1.00 91.69 171 ASP A CA 1
ATOM 1377 C C . ASP A 1 171 ? -13.078 8.964 -15.448 1.00 91.69 171 ASP A C 1
ATOM 1379 O O . ASP A 1 171 ? -12.537 8.930 -14.338 1.00 91.69 171 ASP A O 1
ATOM 1383 N N . GLU A 1 172 ? -14.225 9.614 -15.668 1.00 91.19 172 GLU A N 1
ATOM 1384 C CA . GLU A 1 172 ? -14.980 10.290 -14.603 1.00 91.19 172 GLU A CA 1
ATOM 1385 C C . GLU A 1 172 ? -15.558 9.295 -13.583 1.00 91.19 172 GLU A C 1
ATOM 1387 O O . GLU A 1 172 ? -15.625 9.621 -12.399 1.00 91.19 172 GLU A O 1
ATOM 1392 N N . ASP A 1 173 ? -15.896 8.067 -13.994 1.00 90.69 173 ASP A N 1
ATOM 1393 C CA . ASP A 1 173 ? -16.420 7.039 -13.085 1.00 90.69 173 ASP A CA 1
ATOM 1394 C C . ASP A 1 173 ? -15.334 6.605 -12.093 1.00 90.69 173 ASP A C 1
ATOM 1396 O O . ASP A 1 173 ? -15.556 6.532 -10.882 1.00 90.69 173 ASP A O 1
ATOM 1400 N N . MET A 1 174 ? -14.119 6.364 -12.598 1.00 90.31 174 MET A N 1
ATOM 1401 C CA . MET A 1 174 ? -12.966 6.046 -11.759 1.00 90.31 174 MET A CA 1
ATOM 1402 C C . MET A 1 174 ? -12.620 7.205 -10.822 1.00 90.31 174 MET A C 1
ATOM 1404 O O . MET A 1 174 ? -12.275 6.986 -9.660 1.00 90.31 174 MET A O 1
ATOM 1408 N N . LYS A 1 175 ? -12.709 8.444 -11.308 1.00 91.88 175 LYS A N 1
ATOM 1409 C CA . LYS A 1 175 ? -12.429 9.630 -10.501 1.00 91.88 175 LYS A CA 1
ATOM 1410 C C . LYS A 1 175 ? -13.430 9.792 -9.359 1.00 91.88 175 LYS A C 1
ATOM 1412 O O . LYS A 1 175 ? -12.994 9.952 -8.220 1.00 91.88 175 LYS A O 1
ATOM 1417 N N . GLN A 1 176 ? -14.727 9.675 -9.638 1.00 92.00 176 GLN A N 1
ATOM 1418 C CA . GLN A 1 176 ? -15.772 9.734 -8.616 1.00 92.00 176 GLN A CA 1
ATOM 1419 C C . GLN A 1 176 ? -15.568 8.638 -7.564 1.00 92.00 176 GLN A C 1
ATOM 1421 O O . GLN A 1 176 ? -15.555 8.924 -6.369 1.00 92.00 176 GLN A O 1
ATOM 1426 N N . TYR A 1 177 ? -15.287 7.404 -7.997 1.00 91.62 177 TYR A N 1
ATOM 1427 C CA . TYR A 1 177 ? -14.973 6.308 -7.081 1.00 91.62 177 TYR A CA 1
ATOM 1428 C C . TYR A 1 177 ? -13.780 6.641 -6.179 1.00 91.62 177 TYR A C 1
ATOM 1430 O O . TYR A 1 177 ? -13.818 6.415 -4.975 1.00 91.62 177 TYR A O 1
ATOM 1438 N N . PHE A 1 178 ? -12.708 7.210 -6.735 1.00 90.75 178 PHE A N 1
ATOM 1439 C CA . PHE A 1 178 ? -11.530 7.578 -5.953 1.00 90.75 178 PHE A CA 1
ATOM 1440 C C . PHE A 1 178 ? -11.803 8.704 -4.953 1.00 90.75 178 PHE A C 1
ATOM 1442 O O . PHE A 1 178 ? -11.170 8.713 -3.896 1.00 90.75 178 PHE A O 1
ATOM 1449 N N . GLU A 1 179 ? -12.683 9.651 -5.269 1.00 89.50 179 GLU A N 1
ATOM 1450 C CA . GLU A 1 179 ? -13.080 10.725 -4.353 1.00 89.50 179 GLU A CA 1
ATOM 1451 C C . GLU A 1 179 ? -13.951 10.190 -3.208 1.00 89.50 179 GLU A C 1
ATOM 1453 O O . GLU A 1 179 ? -13.700 10.531 -2.051 1.00 89.50 179 GLU A O 1
ATOM 1458 N N . ASP A 1 180 ? -14.880 9.282 -3.511 1.00 89.81 180 ASP A N 1
ATOM 1459 C CA . ASP A 1 180 ? -15.807 8.701 -2.535 1.00 89.81 180 ASP A CA 1
ATOM 1460 C C . ASP A 1 180 ? -15.177 7.591 -1.679 1.00 89.81 180 ASP A C 1
ATOM 1462 O O . ASP A 1 180 ? -15.619 7.334 -0.556 1.00 89.81 180 ASP A O 1
ATOM 1466 N N . TYR A 1 181 ? -14.136 6.921 -2.183 1.00 85.50 181 TYR A N 1
ATOM 1467 C CA . TYR A 1 181 ? -13.505 5.808 -1.481 1.00 85.50 181 TYR A CA 1
ATOM 1468 C C . TYR A 1 181 ? -12.702 6.292 -0.269 1.00 85.50 181 TYR A C 1
ATOM 1470 O O . TYR A 1 181 ? -11.573 6.798 -0.392 1.00 85.50 181 TYR A O 1
ATOM 1478 N N . ASP A 1 182 ? -13.269 6.074 0.918 1.00 81.12 182 ASP A N 1
ATOM 1479 C CA . ASP A 1 182 ? -12.614 6.368 2.185 1.00 81.12 182 ASP A CA 1
ATOM 1480 C C . ASP A 1 182 ? -11.715 5.211 2.636 1.00 81.12 182 ASP A C 1
ATOM 1482 O O . ASP A 1 182 ? -12.137 4.082 2.907 1.00 81.12 182 ASP A O 1
ATOM 1486 N N . VAL A 1 183 ? -10.424 5.511 2.736 1.00 76.62 183 VAL A N 1
ATOM 1487 C CA . VAL A 1 183 ? -9.389 4.557 3.125 1.00 76.62 183 VAL A CA 1
ATOM 1488 C C . VAL A 1 183 ? -9.299 4.563 4.651 1.00 76.62 183 VAL A C 1
ATOM 1490 O O . VAL A 1 183 ? -8.312 5.004 5.228 1.00 76.62 183 VAL A O 1
ATOM 1493 N N . VAL A 1 184 ? -10.310 4.011 5.327 1.00 72.19 184 VAL A N 1
ATOM 1494 C CA . VAL A 1 184 ? -10.378 3.992 6.802 1.00 72.19 184 VAL A CA 1
ATOM 1495 C C . VAL A 1 184 ? -9.266 3.126 7.389 1.00 72.19 184 VAL A C 1
ATOM 1497 O O . VAL A 1 184 ? -9.223 1.920 7.142 1.00 72.19 184 VAL A O 1
ATOM 1500 N N . ASP A 1 185 ? -8.336 3.726 8.127 1.00 67.88 185 ASP A N 1
ATOM 1501 C CA . ASP A 1 185 ? -7.292 2.965 8.808 1.00 67.88 185 ASP A CA 1
ATOM 1502 C C . ASP A 1 185 ? -7.880 2.061 9.898 1.00 67.88 185 ASP A C 1
ATOM 1504 O O . ASP A 1 185 ? -8.896 2.410 10.510 1.00 67.88 185 ASP A O 1
ATOM 1508 N N . PRO A 1 186 ? -7.257 0.894 10.168 1.00 68.56 186 PRO A N 1
ATOM 1509 C CA . PRO A 1 186 ? -7.656 0.070 11.296 1.00 68.56 186 PRO A CA 1
ATOM 1510 C C . PRO A 1 186 ? -7.731 0.915 12.565 1.00 68.56 186 PRO A C 1
ATOM 1512 O O . PRO A 1 186 ? -6.824 1.699 12.849 1.00 68.56 186 PRO A O 1
ATOM 1515 N N . LEU A 1 187 ? -8.807 0.735 13.333 1.00 69.06 187 LEU A N 1
ATOM 1516 C CA . LEU A 1 187 ? -8.978 1.422 14.607 1.00 69.06 187 LEU A CA 1
ATOM 1517 C C . LEU A 1 187 ? -7.753 1.169 15.482 1.00 69.06 187 LEU A C 1
ATOM 1519 O O . LEU A 1 187 ? -7.492 0.032 15.875 1.00 69.06 187 LEU A O 1
ATOM 1523 N N . GLU A 1 188 ? -7.016 2.228 15.807 1.00 69.75 188 GLU A N 1
ATOM 1524 C CA . GLU A 1 188 ? -5.951 2.144 16.792 1.00 69.75 188 GLU A CA 1
ATOM 1525 C C . GLU A 1 188 ? -6.591 2.184 18.186 1.00 69.75 188 GLU A C 1
ATOM 1527 O O . GLU A 1 188 ? -7.103 3.232 18.590 1.00 69.75 188 GLU A O 1
ATOM 1532 N N . PRO A 1 189 ? -6.557 1.089 18.975 1.00 68.75 189 PRO A N 1
ATOM 1533 C CA . PRO A 1 189 ? -7.229 1.063 20.274 1.00 68.75 189 PRO A CA 1
ATOM 1534 C C . PRO A 1 189 ? -6.703 2.142 21.225 1.00 68.75 189 PRO A C 1
ATOM 1536 O O . PRO A 1 189 ? -7.416 2.592 22.117 1.00 68.75 189 PRO A O 1
ATOM 1539 N N . ARG A 1 190 ? -5.457 2.594 21.019 1.00 66.75 190 ARG A N 1
ATOM 1540 C CA . ARG A 1 190 ? -4.857 3.673 21.804 1.00 66.75 190 ARG A CA 1
ATOM 1541 C C . ARG A 1 190 ? -5.573 5.004 21.593 1.00 66.75 190 ARG A C 1
ATOM 1543 O O . ARG A 1 190 ? -5.724 5.736 22.565 1.00 66.75 190 ARG A O 1
ATOM 1550 N N . HIS A 1 191 ? -6.081 5.280 20.388 1.00 67.50 191 HIS A N 1
ATOM 1551 C CA . HIS A 1 191 ? -6.866 6.483 20.090 1.00 67.50 191 HIS A CA 1
ATOM 1552 C C . HIS A 1 191 ? -8.143 6.580 20.931 1.00 67.50 191 HIS A C 1
ATOM 1554 O O . HIS A 1 191 ? -8.549 7.686 21.273 1.00 67.50 191 HIS A O 1
ATOM 1560 N N . ALA A 1 192 ? -8.713 5.457 21.383 1.00 66.94 192 ALA A N 1
ATOM 1561 C CA . ALA A 1 192 ? -9.862 5.469 22.292 1.00 66.94 192 ALA A CA 1
ATOM 1562 C C . ALA A 1 192 ? -9.552 6.095 23.670 1.00 66.94 192 ALA A C 1
ATOM 1564 O O . ALA A 1 192 ? -10.467 6.555 24.351 1.00 66.94 192 ALA A O 1
ATOM 1565 N N . PHE A 1 193 ? -8.279 6.157 24.087 1.00 63.19 193 PHE A N 1
ATOM 1566 C CA . PHE A 1 193 ? -7.872 6.859 25.313 1.00 63.19 193 PHE A CA 1
ATOM 1567 C C . PHE A 1 193 ? -7.668 8.368 25.106 1.00 63.19 193 PHE A C 1
ATOM 1569 O O . PHE A 1 193 ? -7.553 9.108 26.087 1.00 63.19 193 PHE A O 1
ATOM 1576 N N . TYR A 1 194 ? -7.638 8.834 23.854 1.00 58.72 194 TYR A N 1
ATOM 1577 C CA . TYR A 1 194 ? -7.475 10.237 23.482 1.00 58.72 194 TYR A CA 1
ATOM 1578 C C . TYR 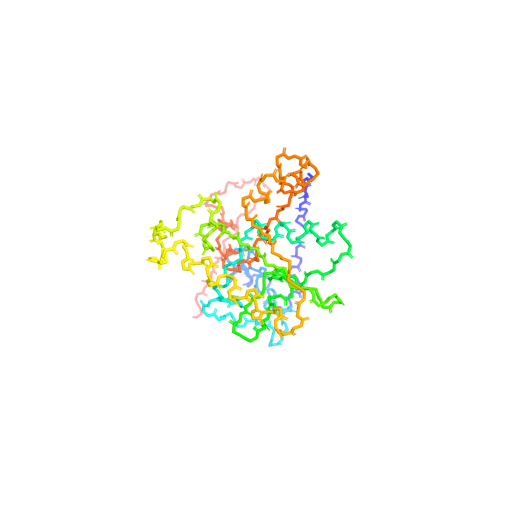A 1 194 ? -8.829 10.816 23.055 1.00 58.72 194 TYR A C 1
ATOM 1580 O O . TYR A 1 194 ? -9.128 11.014 21.886 1.00 58.72 194 TYR A O 1
ATOM 1588 N N . GLY A 1 195 ? -9.665 11.098 24.046 1.00 60.81 195 GLY A N 1
ATOM 1589 C CA . GLY A 1 195 ? -10.902 11.860 23.917 1.00 60.81 195 GLY A CA 1
ATOM 1590 C C . GLY A 1 195 ? -11.082 12.642 25.208 1.00 60.81 195 GLY A C 1
ATOM 1591 O O . GLY A 1 195 ? -10.767 12.128 26.284 1.00 60.81 195 GLY A O 1
ATOM 1592 N N . GLY A 1 196 ? -11.494 13.909 25.122 1.00 58.28 196 GLY A N 1
ATOM 1593 C CA . GLY A 1 196 ? -11.652 14.760 26.302 1.00 58.28 196 GLY A CA 1
ATOM 1594 C C . GLY A 1 196 ? -12.429 14.032 27.401 1.00 58.28 196 GLY A C 1
ATOM 1595 O O . GLY A 1 196 ? -13.475 13.442 27.146 1.00 58.28 196 GLY A O 1
ATOM 1596 N N . ARG A 1 197 ? -11.895 14.027 28.628 1.00 56.41 197 ARG A N 1
ATOM 1597 C CA . ARG A 1 197 ? -12.540 13.357 29.761 1.00 56.41 197 ARG A CA 1
ATOM 1598 C C . ARG A 1 197 ? -13.868 14.056 30.050 1.00 56.41 197 ARG A C 1
ATOM 1600 O O . ARG A 1 197 ? -13.873 15.139 30.629 1.00 56.41 197 ARG A O 1
ATOM 1607 N N . THR A 1 198 ? -14.989 13.439 29.694 1.00 56.03 198 THR A N 1
ATOM 1608 C CA . THR A 1 198 ? -16.305 13.888 30.159 1.00 56.03 198 THR A CA 1
ATOM 1609 C C . THR A 1 198 ? -16.455 13.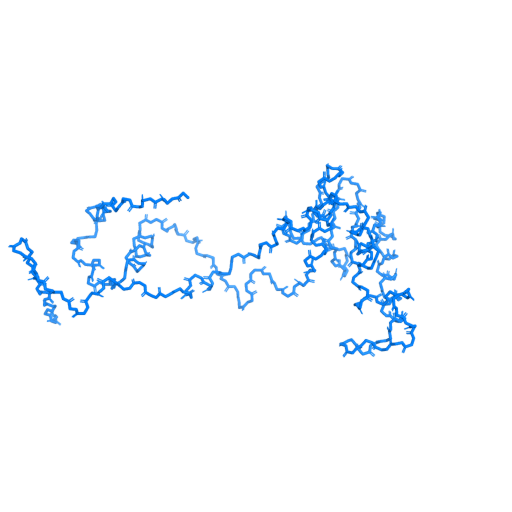450 31.612 1.00 56.03 198 THR A C 1
ATOM 1611 O O . THR A 1 198 ? -16.822 12.313 31.910 1.00 56.03 198 THR A O 1
ATOM 1614 N N . ASN A 1 199 ? -16.057 14.325 32.534 1.00 57.97 199 ASN A N 1
ATOM 1615 C CA . ASN A 1 199 ? -16.229 14.077 33.957 1.00 57.97 199 ASN A CA 1
ATOM 1616 C C . ASN A 1 199 ? -17.699 14.316 34.334 1.00 57.97 199 ASN A C 1
ATOM 1618 O O . ASN A 1 199 ? -18.299 15.285 33.876 1.00 57.97 199 ASN A O 1
ATOM 1622 N N . ALA A 1 200 ? -18.273 13.465 35.184 1.00 58.56 200 ALA A N 1
ATOM 1623 C CA . ALA A 1 200 ? -19.635 13.646 35.699 1.00 58.56 200 ALA A CA 1
ATOM 1624 C C . ALA A 1 200 ? -19.675 14.625 36.892 1.00 58.56 200 ALA A C 1
ATOM 1626 O O . ALA A 1 200 ? -20.636 14.663 37.656 1.00 58.56 200 ALA A O 1
ATOM 1627 N N . THR A 1 201 ? -18.612 15.407 37.083 1.00 62.03 201 THR A N 1
ATOM 1628 C CA . THR A 1 201 ? -18.478 16.361 38.181 1.00 62.03 201 THR A CA 1
ATOM 1629 C C . THR A 1 201 ? -18.798 17.768 37.705 1.00 62.03 201 THR A C 1
ATOM 1631 O O . THR A 1 201 ? -18.133 18.299 36.813 1.00 62.03 201 THR A O 1
ATOM 1634 N N . LYS A 1 202 ? -19.758 18.408 38.365 1.00 61.28 202 LYS A N 1
ATOM 1635 C CA . LYS A 1 202 ? -20.014 19.843 38.256 1.00 61.28 202 LYS A CA 1
ATOM 1636 C C . LYS A 1 202 ? -19.381 20.518 39.477 1.00 61.28 202 LYS A C 1
ATOM 1638 O O . LYS A 1 202 ? -19.757 20.195 40.597 1.00 61.28 202 LYS A O 1
ATOM 1643 N N . LEU A 1 203 ? -18.406 21.414 39.277 1.00 70.31 203 LEU A N 1
ATOM 1644 C CA . LEU A 1 203 ? -17.688 22.079 40.385 1.00 70.31 203 LEU A CA 1
ATOM 1645 C C . LEU A 1 203 ? -18.609 22.951 41.251 1.00 70.31 203 LEU A C 1
ATOM 1647 O O . LEU A 1 203 ? -18.334 23.161 42.428 1.00 70.31 203 LEU A O 1
ATOM 1651 N N . PHE A 1 204 ? -19.696 23.449 40.664 1.00 76.19 204 PHE A N 1
ATOM 1652 C CA . PHE A 1 204 ? -20.674 24.286 41.337 1.00 76.19 204 PHE A CA 1
ATOM 1653 C C . PHE A 1 204 ? -22.082 23.967 40.837 1.00 76.19 204 PHE A C 1
ATOM 1655 O O . PHE A 1 204 ? -22.340 23.982 39.632 1.00 76.19 204 PHE A O 1
ATOM 1662 N N . HIS A 1 205 ? -23.003 23.702 41.757 1.00 81.19 205 HIS A N 1
ATOM 1663 C CA . HIS A 1 205 ? -24.415 23.529 41.454 1.00 81.19 205 HIS A CA 1
ATOM 1664 C C . HIS A 1 205 ? -25.242 24.258 42.502 1.00 81.19 205 HIS A C 1
ATOM 1666 O O . HIS A 1 205 ? -25.174 23.941 43.685 1.00 81.19 205 HIS A O 1
ATOM 1672 N N . GLU A 1 206 ? -26.023 25.227 42.047 1.00 85.25 206 GLU A N 1
ATOM 1673 C CA . GLU A 1 206 ? -27.097 25.818 42.834 1.00 85.25 206 GLU A CA 1
ATOM 1674 C C . GLU A 1 206 ? -28.321 24.897 42.745 1.00 85.25 206 GLU A C 1
ATOM 1676 O O . GLU A 1 206 ? -28.729 24.552 41.631 1.00 85.25 206 GLU A O 1
ATOM 1681 N N . CYS A 1 207 ? -28.835 24.441 43.892 1.00 82.88 207 CYS A N 1
ATOM 1682 C CA . CYS A 1 207 ? -30.025 23.588 43.963 1.00 82.88 207 CYS A CA 1
ATOM 1683 C C . CYS A 1 207 ? -31.280 24.379 43.598 1.00 82.88 207 CYS A C 1
ATOM 1685 O O . CYS A 1 207 ? -31.476 25.487 44.099 1.00 82.88 207 CYS A O 1
ATOM 1687 N N . LYS A 1 208 ? -32.178 23.767 42.826 1.00 89.12 208 LYS A N 1
ATOM 1688 C CA . LYS A 1 208 ? -33.576 24.214 42.728 1.00 89.12 208 LYS A CA 1
ATOM 1689 C C . LYS A 1 208 ? -34.384 23.781 43.961 1.00 89.12 208 LYS A C 1
ATOM 1691 O O . LYS A 1 208 ? -33.907 22.982 44.764 1.00 89.12 208 LYS A O 1
ATOM 1696 N N . GLU A 1 209 ? -35.603 24.306 44.122 1.00 84.88 209 GLU A N 1
ATOM 1697 C CA . GLU A 1 209 ? -36.471 24.045 45.292 1.00 84.88 209 GLU A CA 1
ATOM 1698 C C . GLU A 1 209 ? -36.765 22.547 45.533 1.00 84.88 209 GLU A C 1
ATOM 1700 O O . GLU A 1 209 ? -37.049 22.142 46.662 1.00 84.88 209 GLU A O 1
ATOM 1705 N N . ASP A 1 210 ? -36.652 21.712 44.498 1.00 88.69 210 ASP A N 1
ATOM 1706 C CA . ASP A 1 210 ? -36.880 20.265 44.502 1.00 88.69 210 ASP A CA 1
ATOM 1707 C C . ASP A 1 210 ? -35.595 19.412 44.586 1.00 88.69 210 ASP A C 1
ATOM 1709 O O . ASP A 1 210 ? -35.666 18.185 44.704 1.00 88.69 210 ASP A O 1
ATOM 1713 N N . GLU A 1 211 ? -34.412 20.032 44.596 1.00 81.50 211 GLU A N 1
ATOM 1714 C CA . GLU A 1 211 ? -33.119 19.341 44.577 1.00 81.50 211 GLU A CA 1
ATOM 1715 C C . GLU A 1 211 ? -32.427 19.357 45.952 1.00 81.50 211 GLU A C 1
ATOM 1717 O O . GLU A 1 211 ? -32.461 20.331 46.704 1.00 81.50 211 GLU A O 1
ATOM 1722 N N . LYS A 1 212 ? -31.745 18.257 46.304 1.00 79.06 212 LYS A N 1
ATOM 1723 C CA . LYS A 1 212 ? -30.952 18.146 47.542 1.00 79.06 212 LYS A CA 1
ATOM 1724 C C . LYS A 1 212 ? -29.558 17.605 47.241 1.00 79.06 212 LYS A C 1
ATOM 1726 O O . LYS A 1 212 ? -29.426 16.476 46.774 1.00 79.06 212 LYS A O 1
ATOM 1731 N N . ILE A 1 213 ? -28.520 18.366 47.587 1.00 76.31 213 ILE A N 1
ATOM 1732 C CA . ILE A 1 213 ? -27.128 17.894 47.555 1.00 76.31 213 ILE A CA 1
ATOM 1733 C C . ILE A 1 213 ? -26.881 16.994 48.768 1.00 76.31 213 ILE A C 1
ATOM 1735 O O . ILE A 1 213 ? -27.188 17.357 49.904 1.00 76.31 213 ILE A O 1
ATOM 1739 N N . ARG A 1 214 ? -26.317 15.806 48.531 1.00 69.31 214 ARG A N 1
ATOM 1740 C CA . ARG A 1 214 ? -25.874 14.886 49.585 1.00 69.31 214 ARG A CA 1
ATOM 1741 C C . ARG A 1 214 ? -24.354 14.792 49.566 1.00 69.31 214 ARG A C 1
ATOM 1743 O O . ARG A 1 214 ? -23.765 14.578 48.511 1.00 69.31 214 ARG A O 1
ATOM 1750 N N . HIS A 1 215 ? -23.732 14.914 50.734 1.00 61.75 215 HIS A N 1
ATOM 1751 C CA . HIS A 1 215 ? -22.297 14.701 50.898 1.00 61.75 215 HIS A CA 1
ATOM 1752 C C . HIS A 1 215 ? -22.029 13.225 51.190 1.00 61.75 215 HIS A C 1
ATOM 1754 O O . HIS A 1 215 ? -22.602 12.661 52.122 1.00 61.75 215 HIS A O 1
ATOM 1760 N N . VAL A 1 216 ? -21.151 12.604 50.404 1.00 58.62 216 VAL A N 1
ATOM 1761 C CA . VAL A 1 216 ? -20.638 11.261 50.685 1.00 58.62 216 VAL A CA 1
ATOM 1762 C C . VAL A 1 216 ? -19.339 11.426 51.467 1.00 58.62 216 VAL A C 1
ATOM 1764 O O . VAL A 1 216 ? -18.359 11.947 50.939 1.00 58.62 216 VAL A O 1
ATOM 1767 N N . VAL A 1 217 ? -19.339 11.028 52.740 1.00 52.75 217 VAL A N 1
ATOM 1768 C CA . VAL A 1 217 ? -18.143 11.030 53.592 1.00 52.75 217 VAL A CA 1
ATOM 1769 C C . VAL A 1 217 ? -17.655 9.591 53.708 1.00 52.75 217 VAL A C 1
ATOM 1771 O O . VAL A 1 217 ? -18.268 8.775 54.392 1.00 52.75 217 VAL A O 1
ATOM 1774 N N . SER A 1 218 ? -16.556 9.272 53.026 1.00 46.88 218 SER A N 1
ATOM 1775 C CA . SER A 1 218 ? -15.850 8.001 53.206 1.00 46.88 218 SER A CA 1
ATOM 1776 C C . SER A 1 218 ? -15.047 8.071 54.505 1.00 46.88 218 SER A C 1
ATOM 1778 O O . SER A 1 218 ? -13.991 8.704 54.543 1.00 46.88 218 SER A O 1
ATOM 1780 N N . ALA A 1 219 ? -15.531 7.436 55.571 1.00 40.06 219 ALA A N 1
ATOM 1781 C CA . ALA A 1 219 ? -14.728 7.239 56.774 1.00 40.06 219 ALA A CA 1
ATOM 1782 C C . ALA A 1 219 ? -13.592 6.238 56.471 1.00 40.06 219 ALA A C 1
ATOM 1784 O O . ALA A 1 219 ? -13.873 5.170 55.917 1.00 40.06 219 AL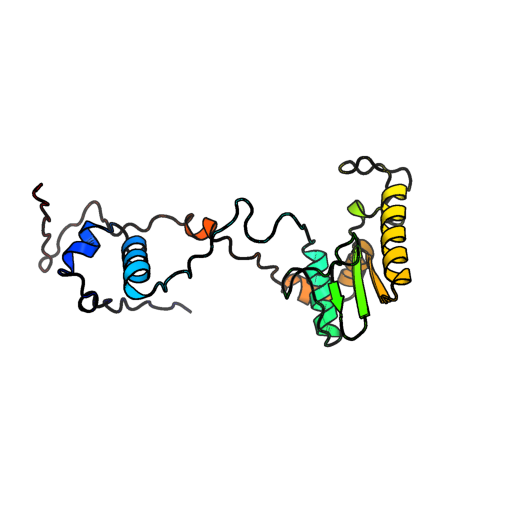A A O 1
ATOM 1785 N N . PRO A 1 220 ? -12.324 6.550 56.796 1.00 44.06 220 PRO A N 1
ATOM 1786 C CA . PRO A 1 220 ? -11.248 5.576 56.673 1.00 44.06 220 PRO A CA 1
ATOM 1787 C C . PRO A 1 220 ? -11.518 4.405 57.630 1.00 44.06 220 PRO A C 1
ATOM 1789 O O . PRO A 1 220 ? -11.885 4.623 58.786 1.00 44.06 220 PRO A O 1
ATOM 1792 N N . LYS A 1 221 ? -11.388 3.178 57.117 1.00 45.66 221 LYS A N 1
ATOM 1793 C CA . LYS A 1 221 ? -11.359 1.956 57.930 1.00 45.66 221 LYS A CA 1
ATOM 1794 C C . LYS A 1 221 ? -10.009 1.799 58.611 1.00 45.66 221 LYS A C 1
ATOM 1796 O O . LYS A 1 221 ? -8.997 2.125 57.951 1.00 45.66 221 LYS A O 1
#

Foldseek 3Di:
DDPPPPPPVPPCVPPPPPDPVVLVVVDQAPVSSVVVCCVPPPDDPPPDDDADPCGPDPDDDDDPVLVLVVVCVCVVVVADWDACPPPRFDDDVPDTARTAGPVQLATEHEDECLQQLPCVVDPQQDARPPVRDGSVVSVVVVVVVVVVSVVVVHHYHYHYPVVVVVCCVVDVVSVVSSVPDDPDDPDDVVVVVPDPGPGPDDPDDDDDPPDDDDDDDDDDD

InterPro domains:
  IPR011335 Restriction endonuclease type II-like [SSF52980] (100-170)